Protein 6NL6 (pdb70)

Solvent-accessible surface area: 12757 Å² total; per-residue (Å²): 108,101,4,65,0,66,3,64,3,174,127,10,104,9,31,0,44,20,150,11,77,2,17,11,25,0,19,146,57,0,88,102,19,2,159,67,10,57,6,97,42,128,49,85,81,68,60,91,84,54,16,12,29,0,42,87,122,101,4,66,0,65,2,63,4,170,134,10,105,8,28,0,44,20,149,11,138,62,34,75,86,0,60,155,54,0,98,64,18,1,160,48,8,60,7,94,44,126,50,84,80,67,105,93,84,70,16,11,30,0,38,92,131,92,8,65,0,60,0,62,3,166,137,15,89,6,30,0,47,22,142,8,137,54,32,70,78,2,62,168,62,1,111,104,18,1,177,68,10,58,6,93,42,133,53,86,81,74,92,91,82,77,16,10,34,0,46,72,135,94,7,69,0,62,1,58,3,141,71,12,94,8,30,0,47,19,139,9,140,56,32,71,80,0,64,171,63,0,109,103,19,2,114,67,1,7,4,49,20,140,52,84,82,70,92,90,80,77,15,12,33,0,48,34

Nearest PDB structures (foldseek):
  2zw1-assembly1_A  TM=9.958E-01  e=3.189E-09  Finegoldia magna
  4kgr-assembly6_F  TM=9.659E-01  e=2.982E-09  unclassified
  4oza-assembly1_A  TM=9.759E-01  e=5.106E-09  Streptococcus sp.
  5hi1-assembly3_C  TM=9.599E-01  e=5.461E-09  Streptococcus sp. 'group G'
  8dij-assembly1_A  TM=9.811E-01  e=1.224E-08  Streptococcus

Sequence (224 aa):
MMTYKLILNGKTLKGEFTTAEAEDAALAEYIFRHLAKHHQGVDGEWTYDDATKTFTVTEMMTYKLILNGKTLKGEFTAEAEDAALAEYIFRHLAKHHQGVDGEWTYDDATKKTFTVTEMMTYKKLILNGKTLKGEEFTTAEAEDAALAEYIFRHLAKHHQGVDGEWTYDDATKTFTVTEMMTYKKLILNGKTLKGEEFTTAEAEDAALAEYIFRHLAKKHHQGVDGEWTTYDDATKTFTVTE

Radius of gyration: 21.51 Å; Cα contacts (8 Å, |Δi|>4): 507; chains: 4; bounding box: 36×68×46 Å

Foldseek 3Di:
DKAKEFEAEPPDGDMDIDDDPDLVVVVVVVVVVCVVVPAAADWDADPVRNYIYGHD/DKAKEFEAEPVDTDMDIDDDPDLVVVVVVVVVVCVVVPAADDWDADPVRNYIYGHD/DKAKEWEAEPVDTDMDIDDDPDLVRVVVVVVVVVVVVPGAADWDADPVRNYIYGYD/DKAKEWEAEPVDTDMDIDDDPDLVRVVVVVVVVCVVVPAAADWDADPVRNYIYGYD

Organism: Streptococcus sp. group G (NCBI:txid1320)

Structure (mmCIF, N/CA/C/O backbone):
data_6NL6
#
_entry.id   6NL6
#
_cell.length_a   48.292
_cell.length_b   48.292
_cell.length_c   83.341
_cell.angle_alpha   90.00
_cell.angle_beta   90.00
_cell.angle_gamma   120.00
#
_symmetry.space_group_name_H-M   'P 32'
#
loop_
_entity.id
_entity.type
_entity.pdbx_description
1 polymer 'Immunoglobulin G-binding protein G'
2 non-polymer 'ZINC ION'
3 non-polymer 'CHLORIDE ION'
4 water water
#
loop_
_atom_site.group_PDB
_atom_site.id
_atom_site.type_symbol
_atom_site.label_atom_id
_atom_site.label_alt_id
_atom_site.label_comp_id
_atom_site.label_asym_id
_atom_site.label_entity_id
_atom_site.label_seq_id
_atom_site.pdbx_PDB_ins_code
_atom_site.Cartn_x
_atom_site.Cartn_y
_atom_site.Cartn_z
_atom_site.occupancy
_atom_site.B_iso_or_equiv
_atom_site.auth_seq_id
_atom_site.auth_comp_id
_atom_site.auth_asym_id
_atom_site.auth_atom_id
_atom_site.pdbx_PDB_model_num
ATOM 1 N N . MET A 1 1 ? -8.358 9.819 8.700 1.00 17.40 1 MET A N 1
ATOM 2 C CA A MET A 1 1 ? -7.315 10.681 8.065 0.60 20.57 1 MET A CA 1
ATOM 3 C CA B MET A 1 1 ? -7.399 10.658 8.030 0.40 20.11 1 MET A CA 1
ATOM 4 C C . MET A 1 1 ? -8.018 12.107 8.144 1.00 13.61 1 MET A C 1
ATOM 5 O O . MET A 1 1 ? -9.221 12.269 8.374 1.00 16.92 1 MET A O 1
ATOM 14 N N . THR A 1 2 ? -7.155 13.077 8.032 1.00 19.71 2 THR A N 1
ATOM 15 C CA . THR A 1 2 ? -7.511 14.505 7.950 1.00 16.46 2 THR A CA 1
ATOM 16 C C . THR A 1 2 ? -7.572 14.885 6.544 1.00 15.96 2 THR A C 1
ATOM 17 O O . THR A 1 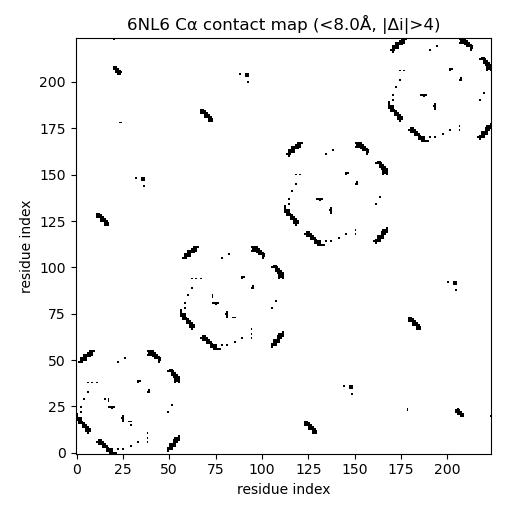2 ? -6.629 14.650 5.816 1.00 15.92 2 THR A O 1
ATOM 21 N N . TYR A 1 3 ? -8.702 15.480 6.122 1.00 11.65 3 TYR A N 1
ATOM 22 C CA . TYR A 1 3 ? -8.824 15.988 4.797 1.00 9.05 3 TYR A CA 1
ATOM 23 C C . TYR A 1 3 ? -9.127 17.463 4.860 1.00 9.88 3 TYR A C 1
ATOM 24 O O . TYR A 1 3 ? -9.602 17.938 5.954 1.00 11.27 3 TYR A O 1
ATOM 33 N N . LYS A 1 4 ? -8.993 18.073 3.695 1.00 11.11 4 LYS A N 1
ATOM 34 C CA . LYS A 1 4 ? -9.131 19.549 3.550 1.00 9.99 4 LYS A CA 1
ATOM 35 C C . LYS A 1 4 ? -10.080 19.794 2.387 1.00 8.20 4 LYS A C 1
ATOM 36 O O . LYS A 1 4 ? -10.178 19.010 1.498 1.00 10.19 4 LYS A O 1
ATOM 42 N N . LEU A 1 5 ? -10.846 20.917 2.488 1.00 8.64 5 LEU A N 1
ATOM 43 C CA . LEU A 1 5 ? -11.687 21.414 1.387 1.00 8.90 5 LEU A CA 1
ATOM 44 C C . LEU A 1 5 ? -11.273 22.903 1.143 1.00 9.66 5 LEU A C 1
ATOM 45 O O . LEU A 1 5 ? -11.272 23.643 2.146 1.00 10.41 5 LEU A O 1
ATOM 50 N N . ILE A 1 6 ? -10.882 23.201 -0.044 1.00 10.02 6 ILE A N 1
ATOM 51 C CA . ILE A 1 6 ? -10.607 24.570 -0.481 1.00 10.22 6 ILE A CA 1
ATOM 52 C C . ILE A 1 6 ? -11.875 25.026 -1.197 1.00 11.01 6 ILE A C 1
ATOM 53 O O . ILE A 1 6 ? -12.302 24.431 -2.073 1.00 10.64 6 ILE A O 1
ATOM 58 N N . LEU A 1 7 ? -12.436 26.161 -0.797 1.00 11.81 7 LEU A N 1
ATOM 59 C CA . LEU A 1 7 ? -13.580 26.840 -1.427 1.00 13.96 7 LEU A CA 1
ATOM 60 C C . LEU A 1 7 ? -13.106 27.973 -2.256 1.00 15.41 7 LEU A C 1
ATOM 61 O O . LEU A 1 7 ? -12.683 28.960 -1.685 1.00 15.97 7 LEU A O 1
ATOM 66 N N . ASN A 1 8 ? -13.255 27.794 -3.581 1.00 14.03 8 ASN A N 1
ATOM 67 C CA . ASN A 1 8 ? -12.834 28.781 -4.568 1.00 19.13 8 ASN A CA 1
ATOM 68 C C . ASN A 1 8 ? -14.003 29.442 -5.305 1.00 15.55 8 ASN A C 1
ATOM 69 O O . ASN A 1 8 ? -14.446 29.064 -6.414 1.00 19.11 8 ASN A O 1
ATOM 74 N N . GLY A 1 9 ? -14.667 30.368 -4.576 1.00 20.79 9 GLY A N 1
ATOM 75 C CA . GLY A 1 9 ? -15.874 31.120 -5.146 1.00 22.59 9 GLY A CA 1
ATOM 76 C C . GLY A 1 9 ? -15.627 32.533 -5.599 1.00 24.48 9 GLY A C 1
ATOM 77 O O . GLY A 1 9 ? -14.620 33.112 -5.318 1.00 21.73 9 GLY A O 1
ATOM 78 N N . LYS A 1 10 ? -16.661 33.117 -6.206 1.00 24.41 10 LYS A N 1
ATOM 79 C CA . LYS A 1 10 ? -16.627 34.525 -6.585 1.00 28.62 10 LYS A CA 1
ATOM 80 C C . LYS A 1 10 ? -16.983 35.322 -5.374 1.00 22.69 10 LYS A C 1
ATOM 81 O O . LYS A 1 10 ? -16.511 36.465 -5.254 1.00 37.09 10 LYS A O 1
ATOM 87 N N . THR A 1 11 ? -17.853 34.743 -4.477 1.00 28.16 11 THR A N 1
ATOM 88 C CA . THR A 1 11 ? -18.292 35.443 -3.180 1.00 31.13 11 THR A CA 1
ATOM 89 C C . THR A 1 11 ? -17.719 34.699 -1.974 1.00 30.48 11 THR A C 1
ATOM 90 O O . THR A 1 11 ? -18.052 35.057 -0.798 1.00 32.12 11 THR A O 1
ATOM 94 N N . LEU A 1 12 ? -16.858 33.692 -2.214 1.00 23.46 12 LEU A N 1
ATOM 95 C CA . LEU A 1 12 ? -16.245 33.074 -1.045 1.00 20.92 12 LEU A CA 1
ATOM 96 C C . LEU A 1 12 ? -15.012 32.312 -1.296 1.00 17.53 12 LEU A C 1
ATOM 97 O O . LEU A 1 12 ? -15.072 31.418 -2.109 1.00 21.43 12 LEU A O 1
ATOM 102 N N . LYS A 1 13 ? -14.007 32.694 -0.466 1.00 18.71 13 LYS A N 1
ATOM 103 C CA . LYS A 1 13 ? -12.758 32.065 -0.389 1.00 17.08 13 LYS A CA 1
ATOM 104 C C . LYS A 1 13 ? -12.451 31.400 1.000 1.00 14.80 13 LYS A C 1
ATOM 105 O O . LYS A 1 13 ? -12.476 32.105 2.033 1.00 17.14 13 LYS A O 1
ATOM 111 N N . GLY A 1 14 ? -12.234 30.063 1.083 1.00 12.84 14 GLY A N 1
ATOM 112 C CA . GLY A 1 14 ? -11.782 29.564 2.330 1.00 16.00 14 GLY A CA 1
ATOM 113 C C . GLY A 1 14 ? -11.490 28.137 2.331 1.00 13.06 14 GLY A C 1
ATOM 114 O O . GLY A 1 14 ? -11.273 27.620 1.250 1.00 12.06 14 GLY A O 1
ATOM 115 N N . GLU A 1 15 ? -11.324 27.544 3.515 1.00 10.93 15 GLU A N 1
ATOM 116 C CA . GLU A 1 15 ? -10.911 26.177 3.698 1.00 14.23 15 GLU A CA 1
ATOM 117 C C . GLU A 1 15 ? -11.592 25.592 4.893 1.00 12.25 15 GLU A C 1
ATOM 118 O O . GLU A 1 15 ? -11.843 26.274 5.920 1.00 13.43 15 GLU A O 1
ATOM 124 N N . PHE A 1 16 ? -11.884 24.273 4.824 1.00 11.49 16 PHE A N 1
ATOM 125 C CA . PHE A 1 16 ? -12.335 23.481 6.016 1.00 13.02 16 PHE A CA 1
ATOM 126 C C . PHE A 1 16 ? -11.421 22.240 6.205 1.00 13.70 16 PHE A C 1
ATOM 127 O O . PHE A 1 16 ? -10.775 21.756 5.210 1.00 13.94 16 PHE A O 1
ATOM 135 N N . THR A 1 17 ? -11.264 21.813 7.449 1.00 12.14 17 THR A N 1
ATOM 136 C CA A THR A 1 17 ? -10.618 20.543 7.696 0.50 14.10 17 THR A CA 1
ATOM 137 C CA B THR A 1 17 ? -10.552 20.555 7.767 0.50 14.27 17 THR A CA 1
ATOM 138 C C . THR A 1 17 ? -11.663 19.742 8.349 1.00 12.99 17 THR A C 1
ATOM 139 O O . THR A 1 17 ? -12.361 20.239 9.240 1.00 20.29 17 THR A O 1
ATOM 146 N N . ALA A 1 18 ? -11.694 18.463 8.044 1.00 11.33 18 ALA A N 1
ATOM 147 C CA . ALA A 1 18 ? -12.592 17.471 8.612 1.00 11.38 18 ALA A CA 1
ATOM 148 C C . ALA A 1 18 ? -11.924 16.096 8.708 1.00 11.42 18 ALA A C 1
ATOM 149 O O . ALA A 1 18 ? -10.982 15.784 7.938 1.00 11.91 18 ALA A O 1
ATOM 151 N N . GLU A 1 19 ? -12.461 15.341 9.665 1.00 11.12 19 GLU A N 1
ATOM 152 C CA . GLU A 1 19 ? -12.083 13.934 9.903 1.00 11.27 19 GLU A CA 1
ATOM 153 C C . GLU A 1 19 ? -13.127 12.960 9.277 1.00 12.08 19 GLU A C 1
ATOM 154 O O . GLU A 1 19 ? -14.320 13.131 9.492 1.00 14.20 19 GLU A O 1
ATOM 160 N N . ALA A 1 20 ? -12.615 11.855 8.591 1.00 10.54 20 ALA A N 1
ATOM 161 C CA . ALA A 1 20 ? -13.401 10.921 8.085 1.00 13.74 20 ALA A CA 1
ATOM 162 C C . ALA A 1 20 ? -12.486 9.696 7.887 1.00 11.20 20 ALA A C 1
ATOM 163 O O . ALA A 1 20 ? -11.267 9.733 7.656 1.00 14.74 20 ALA A O 1
ATOM 165 N N . GLU A 1 21 ? -13.219 8.588 7.895 1.00 15.24 21 GLU A N 1
ATOM 166 C CA . GLU A 1 21 ? -12.472 7.306 7.719 1.00 16.34 21 GLU A CA 1
ATOM 167 C C . GLU A 1 21 ? -11.856 7.108 6.380 1.00 13.96 21 GLU A C 1
ATOM 168 O O . GLU A 1 21 ? -10.759 6.483 6.295 1.00 18.01 21 GLU A O 1
ATOM 174 N N . ASP A 1 22 ? -12.535 7.662 5.363 1.00 13.79 22 ASP A N 1
ATOM 175 C CA . ASP A 1 22 ? -11.919 7.678 4.023 1.00 12.42 22 ASP A CA 1
ATOM 176 C C . ASP A 1 22 ? -12.526 8.865 3.189 1.00 13.52 22 ASP A C 1
ATOM 177 O O . ASP A 1 22 ? -13.338 9.726 3.698 1.00 12.65 22 ASP A O 1
ATOM 182 N N . ALA A 1 23 ? -12.087 8.869 1.915 1.00 12.16 23 ALA A N 1
ATOM 183 C CA . ALA A 1 23 ? -12.348 10.034 1.086 1.00 10.55 23 ALA A CA 1
ATOM 184 C C . ALA A 1 23 ? -13.736 10.154 0.588 1.00 11.21 23 ALA A C 1
ATOM 185 O O . ALA A 1 23 ? -14.189 11.330 0.352 1.00 9.86 23 ALA A O 1
ATOM 187 N N . ALA A 1 24 ? -14.473 9.030 0.456 1.00 9.91 24 ALA A N 1
ATOM 188 C CA . ALA A 1 24 ? -15.903 9.120 0.027 1.00 11.14 24 ALA A CA 1
ATOM 189 C C . ALA A 1 24 ? -16.763 9.808 1.131 1.00 9.81 24 ALA A C 1
ATOM 190 O O . ALA A 1 24 ? -17.602 10.579 0.808 1.00 11.28 24 ALA A O 1
ATOM 192 N N . LEU A 1 25 ? -16.496 9.413 2.351 1.00 11.57 25 LEU A N 1
ATOM 193 C CA . LEU A 1 25 ? -17.199 10.030 3.475 1.00 9.26 25 LEU A CA 1
ATOM 194 C C . LEU A 1 25 ? -16.749 11.491 3.623 1.00 9.17 25 LEU A C 1
ATOM 195 O O . LEU A 1 25 ? -17.609 12.286 3.934 1.00 11.37 25 LEU A O 1
ATOM 200 N N . ALA A 1 26 ? -15.451 11.755 3.485 1.00 9.97 26 ALA A N 1
ATOM 201 C CA . ALA A 1 26 ? -14.975 13.186 3.565 1.00 11.22 26 ALA A CA 1
ATOM 202 C C . ALA A 1 26 ? -15.686 13.989 2.463 1.00 9.58 26 ALA A C 1
ATOM 203 O O . ALA A 1 26 ? -15.994 15.136 2.728 1.00 10.77 26 ALA A O 1
ATOM 205 N N . GLU A 1 27 ? -15.789 13.472 1.284 1.00 9.76 27 GLU A N 1
ATOM 206 C CA . GLU A 1 27 ? -16.581 14.137 0.191 1.00 10.15 27 GLU A CA 1
ATOM 207 C C . GLU A 1 27 ? -17.996 14.538 0.694 1.00 10.81 27 GLU A C 1
ATOM 208 O O . GLU A 1 27 ? -18.472 15.594 0.334 1.00 11.11 27 GLU A O 1
ATOM 214 N N . TYR A 1 28 ? -18.729 13.509 1.184 1.00 11.96 28 TYR A N 1
ATOM 215 C CA . TYR A 1 28 ? -20.129 13.638 1.633 1.00 14.90 28 TYR A CA 1
ATOM 216 C C . TYR A 1 28 ? -20.160 14.789 2.733 1.00 10.37 28 TYR A C 1
ATOM 217 O O . TYR A 1 28 ? -20.920 15.698 2.693 1.00 15.04 28 TYR A O 1
ATOM 226 N N . ILE A 1 29 ? -19.255 14.702 3.698 1.00 11.13 29 ILE A N 1
ATOM 227 C CA . ILE A 1 29 ? -19.056 15.794 4.688 1.00 10.77 29 ILE A CA 1
ATOM 228 C C . ILE A 1 29 ? -18.909 17.165 4.013 1.00 8.41 29 ILE A C 1
ATOM 229 O O . ILE A 1 29 ? -19.494 18.239 4.446 1.00 12.08 29 ILE A O 1
ATOM 234 N N . PHE A 1 30 ? -17.822 17.223 3.234 1.00 9.40 30 PHE A N 1
ATOM 235 C CA . PHE A 1 30 ? -17.531 18.555 2.582 1.00 9.53 30 PHE A CA 1
ATOM 236 C C . PHE A 1 30 ? -18.626 19.056 1.645 1.00 9.01 30 PHE A C 1
ATOM 237 O O . PHE A 1 30 ? -18.779 20.279 1.511 1.00 10.81 30 PHE A O 1
ATOM 245 N N . ARG A 1 31 ? -19.356 18.160 0.958 1.00 10.65 31 ARG A N 1
ATOM 246 C CA . ARG A 1 31 ? -20.451 18.760 0.121 1.00 11.98 31 ARG A CA 1
ATOM 247 C C . ARG A 1 31 ? -21.509 19.363 1.034 1.00 13.34 31 ARG A C 1
ATOM 248 O O . ARG A 1 31 ? -22.143 20.286 0.641 1.00 14.89 31 ARG A O 1
ATOM 256 N N . HIS A 1 32 ? -21.670 18.885 2.257 1.00 13.68 32 HIS A N 1
ATOM 257 C CA . HIS A 1 32 ? -22.747 19.368 3.160 1.00 14.94 32 HIS A CA 1
ATOM 258 C C . HIS A 1 32 ? -22.300 20.681 3.639 1.00 13.49 32 HIS A C 1
ATOM 259 O O . HIS A 1 32 ? -23.079 21.677 3.563 1.00 17.37 32 HIS A O 1
ATOM 266 N N . LEU A 1 33 ? -21.004 20.749 4.006 1.00 14.03 33 LEU A N 1
ATOM 267 C CA . LEU A 1 33 ? -20.425 21.971 4.446 1.00 10.83 33 LEU A CA 1
ATOM 268 C C . LEU A 1 33 ? -20.485 22.993 3.313 1.00 12.99 33 LEU A C 1
ATOM 269 O O . LEU A 1 33 ? -20.856 24.122 3.587 1.00 13.91 33 LEU A O 1
ATOM 274 N N . ALA A 1 34 ? -20.221 22.625 2.063 1.00 13.22 34 ALA A N 1
ATOM 275 C CA . ALA A 1 34 ? -20.170 23.604 0.925 1.00 13.06 34 ALA A CA 1
ATOM 276 C C . ALA A 1 34 ? -21.630 24.096 0.717 1.00 14.48 34 ALA A C 1
ATOM 277 O O . ALA A 1 34 ? -21.890 25.293 0.455 1.00 13.71 34 ALA A O 1
ATOM 279 N N . LYS A 1 35 ? -22.571 23.180 0.964 1.00 16.00 35 LYS A N 1
ATOM 280 C CA . LYS A 1 35 ? -24.029 23.545 0.832 1.00 15.03 35 LYS A CA 1
ATOM 281 C C . LYS A 1 35 ? -24.432 24.655 1.852 1.00 12.60 35 LYS A C 1
ATOM 282 O O . LYS A 1 35 ? -25.026 25.676 1.561 1.00 16.72 35 LYS A O 1
ATOM 288 N N . HIS A 1 36 ? -23.928 24.513 3.030 1.00 15.11 36 HIS A N 1
ATOM 289 C CA A HIS A 1 36 ? -24.118 25.534 4.077 0.70 15.14 36 HIS A CA 1
ATOM 290 C CA B HIS A 1 36 ? -24.111 25.515 4.048 0.30 15.29 36 HIS A CA 1
ATOM 291 C C . HIS A 1 36 ? -23.685 26.870 3.562 1.00 11.58 36 HIS A C 1
ATOM 292 O O . HIS A 1 36 ? -24.325 27.839 3.797 1.00 15.09 36 HIS A O 1
ATOM 305 N N . GLN A 1 37 ? -22.496 26.891 2.913 1.00 12.70 37 GLN A N 1
ATOM 306 C CA . GLN A 1 37 ? -22.003 28.149 2.414 1.00 12.17 37 GLN A CA 1
ATOM 307 C C . GLN A 1 37 ? -22.662 28.611 1.079 1.00 8.94 37 GLN A C 1
ATOM 308 O O . GLN A 1 37 ? -22.404 29.742 0.690 1.00 13.02 37 GLN A O 1
ATOM 314 N N . GLY A 1 38 ? -23.410 27.725 0.424 1.00 11.24 38 GLY A N 1
ATOM 315 C CA . GLY A 1 38 ? -23.898 28.034 -0.877 1.00 12.19 38 GLY A CA 1
ATOM 316 C C . GLY A 1 38 ? -22.982 27.786 -2.001 1.00 12.56 38 GLY A C 1
ATOM 317 O O . GLY A 1 38 ? -23.360 28.270 -3.055 1.00 16.61 38 GLY A O 1
ATOM 318 N N . VAL A 1 39 ? -21.837 27.103 -1.819 1.00 12.03 39 VAL A N 1
ATOM 319 C CA . VAL A 1 39 ? -20.827 27.105 -2.848 1.00 13.43 39 VAL A CA 1
ATOM 320 C C . VAL A 1 39 ? -20.879 25.755 -3.509 1.00 16.87 39 VAL A C 1
ATOM 321 O O . VAL A 1 39 ? -20.952 24.689 -2.834 1.00 21.06 39 VAL A O 1
ATOM 325 N N . ASP A 1 40 ? -20.960 25.786 -4.818 1.00 14.27 40 ASP A N 1
ATOM 326 C CA . ASP A 1 40 ? -20.921 24.542 -5.597 1.00 15.90 40 ASP A CA 1
ATOM 327 C C . ASP A 1 40 ? -20.275 24.849 -6.899 1.00 16.15 40 ASP A C 1
ATOM 328 O O . ASP A 1 40 ? -20.168 25.986 -7.268 1.00 16.43 40 ASP A O 1
ATOM 333 N N . GLY A 1 41 ? -19.928 23.747 -7.615 1.00 16.38 41 GLY A N 1
ATOM 334 C CA . GLY A 1 41 ? -19.365 23.975 -8.930 1.00 21.83 41 GLY A CA 1
ATOM 335 C C . GLY A 1 41 ? -18.503 22.859 -9.365 1.00 14.35 41 GLY A C 1
ATOM 336 O O . GLY A 1 41 ? -18.972 21.807 -9.284 1.00 18.38 41 GLY A O 1
ATOM 337 N N . GLU A 1 42 ? -17.251 23.127 -9.803 1.00 15.58 42 GLU A N 1
ATOM 338 C CA . GLU A 1 42 ? -16.316 22.039 -10.198 1.00 12.98 42 GLU A CA 1
ATOM 339 C C . GLU A 1 42 ? -15.547 21.470 -8.947 1.00 10.43 42 GLU A C 1
ATOM 340 O O . GLU A 1 42 ? -14.856 22.251 -8.332 1.00 12.16 42 GLU A O 1
ATOM 346 N N . TRP A 1 43 ? -15.800 20.209 -8.654 1.00 10.04 43 TRP A N 1
ATOM 347 C CA . TRP A 1 43 ? -15.153 19.449 -7.554 1.00 10.18 43 TRP A CA 1
ATOM 348 C C . TRP A 1 43 ? -13.862 18.757 -8.115 1.00 9.60 43 TRP A C 1
ATOM 349 O O . TRP A 1 43 ? -13.918 18.147 -9.180 1.00 12.19 43 TRP A O 1
ATOM 360 N N . THR A 1 44 ? -12.781 18.843 -7.383 1.00 7.50 44 THR A N 1
ATOM 361 C CA . THR A 1 44 ? -11.556 18.127 -7.716 1.00 7.94 44 THR A CA 1
ATOM 362 C C . THR A 1 44 ? -10.984 17.689 -6.432 1.00 7.51 44 THR A C 1
ATOM 363 O O . THR A 1 44 ? -11.285 18.157 -5.330 1.00 9.24 44 THR A O 1
ATOM 367 N N . TYR A 1 45 ? -10.057 16.726 -6.578 1.00 8.73 45 TYR A N 1
ATOM 368 C CA . TYR A 1 45 ? -9.482 16.104 -5.398 1.00 8.71 45 TYR A CA 1
ATOM 369 C C . TYR A 1 45 ? -8.032 15.765 -5.712 1.00 7.90 45 TYR A C 1
ATOM 370 O O . TYR A 1 45 ? -7.736 15.313 -6.819 1.00 10.33 45 TYR A O 1
ATOM 379 N N . ASP A 1 46 ? -7.127 16.147 -4.791 1.00 7.79 46 ASP A N 1
ATOM 380 C CA . ASP A 1 46 ? -5.688 15.905 -4.794 1.00 8.87 46 ASP A CA 1
ATOM 381 C C . ASP A 1 46 ? -5.344 14.899 -3.733 1.00 11.32 46 ASP A C 1
ATOM 382 O O . ASP A 1 46 ? -5.364 15.170 -2.570 1.00 11.43 46 ASP A O 1
ATOM 387 N N . ASP A 1 47 ? -5.082 13.667 -4.223 1.00 11.88 47 ASP A N 1
ATOM 388 C CA . ASP A 1 47 ? -4.843 12.552 -3.300 1.00 13.70 47 ASP A CA 1
ATOM 389 C C . ASP A 1 47 ? -3.541 12.827 -2.538 1.00 13.47 47 ASP A C 1
ATOM 390 O O . ASP A 1 47 ? -3.447 12.435 -1.368 1.00 16.46 47 ASP A O 1
ATOM 395 N N . ALA A 1 48 ? -2.572 13.547 -3.086 1.00 17.44 48 ALA A N 1
ATOM 396 C CA . ALA A 1 48 ? -1.241 13.706 -2.464 1.00 22.36 48 ALA A CA 1
ATOM 397 C C . ALA A 1 48 ? -1.421 14.376 -1.083 1.00 21.30 48 ALA A C 1
ATOM 398 O O . ALA A 1 48 ? -1.078 13.804 -0.063 1.00 18.78 48 ALA A O 1
ATOM 400 N N . THR A 1 49 ? -2.207 15.469 -1.134 1.00 18.10 49 THR A N 1
ATOM 401 C CA . THR A 1 49 ? -2.507 16.405 -0.106 1.00 17.37 49 THR A CA 1
ATOM 402 C C . THR A 1 49 ? -3.866 16.200 0.535 1.00 12.05 49 THR A C 1
ATOM 403 O O . THR A 1 49 ? -4.209 17.062 1.432 1.00 14.93 49 THR A O 1
ATOM 407 N N . LYS A 1 50 ? -4.624 15.095 0.251 1.00 12.33 50 LYS A N 1
ATOM 408 C CA . LYS A 1 50 ? -5.919 14.785 0.856 1.00 12.13 50 LYS A CA 1
ATOM 409 C C . LYS A 1 50 ? -6.825 16.038 0.818 1.00 11.31 50 LYS A C 1
ATOM 410 O O . LYS A 1 50 ? -7.675 16.186 1.770 1.00 11.28 50 LYS A O 1
ATOM 416 N N . 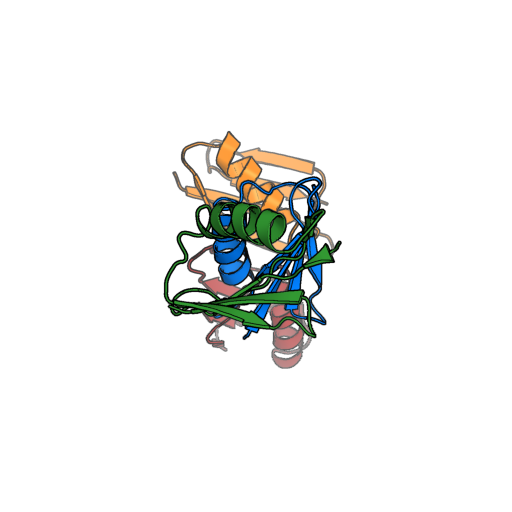THR A 1 51 ? -6.671 16.855 -0.289 1.00 9.39 51 THR A N 1
ATOM 417 C CA . THR A 1 51 ? -7.516 18.054 -0.388 1.00 8.60 51 THR A CA 1
ATOM 418 C C . THR A 1 51 ? -8.524 18.110 -1.569 1.00 7.21 51 THR A C 1
ATOM 419 O O . THR A 1 51 ? -8.078 17.920 -2.700 1.00 8.89 51 THR A O 1
ATOM 423 N N . PHE A 1 52 ? -9.752 18.427 -1.206 1.00 9.30 52 PHE A N 1
ATOM 424 C CA . PHE A 1 52 ? -10.772 18.702 -2.231 1.00 8.67 52 PHE A CA 1
ATOM 425 C C . PHE A 1 52 ? -10.707 20.173 -2.518 1.00 7.89 52 PHE A C 1
ATOM 426 O O . PHE A 1 52 ? -10.442 20.933 -1.627 1.00 10.12 52 PHE A O 1
ATOM 434 N N . THR A 1 53 ? -11.089 20.522 -3.730 1.00 9.15 53 THR A N 1
ATOM 435 C CA . THR A 1 53 ? -11.336 21.924 -4.075 1.00 10.82 53 THR A CA 1
ATOM 436 C C . THR A 1 53 ? -12.646 21.937 -4.770 1.00 9.12 53 THR A C 1
ATOM 437 O O . THR A 1 53 ? -12.986 21.144 -5.658 1.00 9.24 53 THR A O 1
ATOM 441 N N . VAL A 1 54 ? -13.406 22.994 -4.419 1.00 10.23 54 VAL A N 1
ATOM 442 C CA . VAL A 1 54 ? -14.554 23.368 -5.181 1.00 9.20 54 VAL A CA 1
ATOM 443 C C . VAL A 1 54 ? -14.459 24.770 -5.759 1.00 10.38 54 VAL A C 1
ATOM 444 O O . VAL A 1 54 ? -14.169 25.655 -5.036 1.00 12.14 54 VAL A O 1
ATOM 448 N N . THR A 1 55 ? -14.601 24.825 -7.102 1.00 13.16 55 THR A N 1
ATOM 449 C CA . THR A 1 55 ? -14.316 26.119 -7.797 1.00 13.73 55 THR A CA 1
ATOM 450 C C . THR A 1 55 ? -15.606 26.587 -8.524 1.00 19.24 55 THR A C 1
ATOM 451 O O . THR A 1 55 ? -16.206 25.869 -9.209 1.00 19.58 55 THR A O 1
ATOM 455 N N . GLU A 1 56 ? -16.119 27.763 -8.203 1.00 19.86 56 GLU A N 1
ATOM 456 C CA . GLU A 1 56 ? -17.313 28.191 -8.844 1.00 19.04 56 GLU A CA 1
ATOM 457 C C . GLU A 1 56 ? -16.974 28.740 -10.242 1.00 19.52 56 GLU A C 1
ATOM 458 O O . GLU A 1 56 ? -15.806 29.036 -10.503 1.00 19.96 56 GLU A O 1
ATOM 465 N N . MET B 1 1 ? -35.625 2.080 -5.170 1.00 16.59 1 MET B N 1
ATOM 466 C CA A MET B 1 1 ? -35.342 0.765 -5.763 0.60 16.96 1 MET B CA 1
ATOM 467 C CA B MET B 1 1 ? -35.337 0.774 -5.786 0.40 16.98 1 MET B CA 1
ATOM 468 C C . MET B 1 1 ? -33.795 0.630 -5.768 1.00 12.45 1 MET B C 1
ATOM 469 O O . MET B 1 1 ? -33.065 1.607 -5.656 1.00 15.34 1 MET B O 1
ATOM 478 N N . THR B 1 2 ? -33.373 -0.598 -5.875 1.00 17.18 2 THR B N 1
ATOM 479 C CA . THR B 1 2 ? -31.959 -0.916 -5.997 1.00 14.83 2 THR B CA 1
ATOM 480 C C . THR B 1 2 ? -31.639 -1.032 -7.432 1.00 13.01 2 THR B C 1
ATOM 481 O O . THR B 1 2 ? -32.238 -1.837 -8.189 1.00 11.90 2 THR B O 1
ATOM 485 N N . TYR B 1 3 ? -30.566 -0.345 -7.813 1.00 11.06 3 TYR B N 1
ATOM 486 C CA . TYR B 1 3 ? -30.075 -0.433 -9.195 1.00 8.83 3 TYR B CA 1
ATOM 487 C C . TYR B 1 3 ? -28.603 -0.903 -9.130 1.00 8.60 3 TYR B C 1
ATOM 488 O O . TYR B 1 3 ? -27.945 -0.779 -8.057 1.00 12.04 3 TYR B O 1
ATOM 497 N N . LYS B 1 4 ? -28.185 -1.397 -10.242 1.00 10.33 4 LYS B N 1
ATOM 498 C CA . LYS B 1 4 ? -26.821 -1.951 -10.464 1.00 9.99 4 LYS B CA 1
ATOM 499 C C . LYS B 1 4 ? -26.149 -1.190 -11.638 1.00 8.78 4 LYS B C 1
ATOM 500 O O . LYS B 1 4 ? -26.777 -0.782 -12.540 1.00 9.82 4 LYS B O 1
ATOM 506 N N . LEU B 1 5 ? -24.789 -1.122 -11.559 1.00 7.95 5 LEU B N 1
ATOM 507 C CA . LEU B 1 5 ? -23.949 -0.626 -12.658 1.00 8.84 5 LEU B CA 1
ATOM 508 C C . LEU B 1 5 ? -22.845 -1.694 -12.881 1.00 9.22 5 LEU B C 1
ATOM 509 O O . LEU B 1 5 ? -22.169 -2.062 -11.894 1.00 11.03 5 LEU B O 1
ATOM 514 N N . ILE B 1 6 ? -22.754 -2.145 -14.091 1.00 8.57 6 ILE B N 1
ATOM 515 C CA . ILE B 1 6 ? -21.661 -2.986 -14.516 1.00 9.22 6 ILE B CA 1
ATOM 516 C C . ILE B 1 6 ? -20.667 -2.120 -15.230 1.00 10.74 6 ILE B C 1
ATOM 517 O O . ILE B 1 6 ? -21.024 -1.422 -16.081 1.00 10.29 6 ILE B O 1
ATOM 522 N N . LEU B 1 7 ? -19.392 -2.194 -14.781 1.00 10.11 7 LEU B N 1
ATOM 523 C CA . LEU B 1 7 ? -18.295 -1.512 -15.511 1.00 11.97 7 LEU B CA 1
ATOM 524 C C . LEU B 1 7 ? -17.517 -2.454 -16.335 1.00 12.05 7 LEU B C 1
ATOM 525 O O . LEU B 1 7 ? -16.778 -3.257 -15.737 1.00 11.98 7 LEU B O 1
ATOM 530 N N . ASN B 1 8 ? -17.610 -2.281 -17.662 1.00 10.11 8 ASN B N 1
ATOM 531 C CA . ASN B 1 8 ? -16.880 -3.160 -18.583 1.00 15.72 8 ASN B CA 1
ATOM 532 C C . ASN B 1 8 ? -15.764 -2.463 -19.306 1.00 15.24 8 ASN B C 1
ATOM 533 O O . ASN B 1 8 ? -15.892 -1.920 -20.418 1.00 13.81 8 ASN B O 1
ATOM 538 N N . GLY B 1 9 ? -14.670 -2.260 -18.578 1.00 15.43 9 GLY B N 1
ATOM 539 C CA . GLY B 1 9 ? -13.410 -1.643 -19.114 1.00 17.00 9 GLY B CA 1
ATOM 540 C C . GLY B 1 9 ? -12.354 -2.562 -19.548 1.00 17.22 9 GLY B C 1
ATOM 541 O O . GLY B 1 9 ? -12.367 -3.724 -19.286 1.00 17.65 9 GLY B O 1
ATOM 542 N N . LYS B 1 10 ? -11.406 -1.959 -20.228 1.00 16.68 10 LYS B N 1
ATOM 543 C CA . LYS B 1 10 ? -10.142 -2.651 -20.638 1.00 19.64 10 LYS B CA 1
ATOM 544 C C . LYS B 1 10 ? -9.228 -2.836 -19.452 1.00 20.33 10 LYS B C 1
ATOM 545 O O . LYS B 1 10 ? -8.456 -3.890 -19.394 1.00 26.27 10 LYS B O 1
ATOM 551 N N . THR B 1 11 ? -9.316 -1.886 -18.485 1.00 20.79 11 THR B N 1
ATOM 552 C CA . THR B 1 11 ? -8.410 -1.971 -17.267 1.00 25.87 11 THR B CA 1
ATOM 553 C C . THR B 1 11 ? -9.261 -2.117 -15.981 1.00 28.37 11 THR B C 1
ATOM 554 O O . THR B 1 11 ? -8.708 -2.158 -14.873 1.00 41.73 11 THR B O 1
ATOM 558 N N . LEU B 1 12 ? -10.589 -2.285 -16.114 1.00 22.38 12 LEU B N 1
ATOM 559 C CA . LEU B 1 12 ? -11.403 -2.360 -14.952 1.00 20.29 12 LEU B CA 1
ATOM 560 C C . LEU B 1 12 ? -12.688 -3.067 -15.253 1.00 15.07 12 LEU B C 1
ATOM 561 O O . LEU B 1 12 ? -13.412 -2.607 -16.177 1.00 23.60 12 LEU B O 1
ATOM 566 N N . LYS B 1 13 ? -12.950 -4.080 -14.423 1.00 14.53 13 LYS B N 1
ATOM 567 C CA . LYS B 1 13 ? -14.134 -4.815 -14.461 1.00 13.04 13 LYS B CA 1
ATOM 568 C C . LYS B 1 13 ? -14.797 -4.792 -13.072 1.00 10.52 13 LYS B C 1
ATOM 569 O O . LYS B 1 13 ? -14.105 -5.100 -12.059 1.00 14.24 13 LYS B O 1
ATOM 575 N N . GLY B 1 14 ? -16.058 -4.316 -12.927 1.00 10.50 14 GLY B N 1
ATOM 576 C CA . GLY B 1 14 ? -16.719 -4.492 -11.674 1.00 14.20 14 GLY B CA 1
ATOM 577 C C . GLY B 1 14 ? -18.143 -4.062 -11.728 1.00 10.29 14 GLY B C 1
ATOM 578 O O . GLY B 1 14 ? -18.692 -3.978 -12.840 1.00 9.56 14 GLY B O 1
ATOM 579 N N . GLU B 1 15 ? -18.721 -3.919 -10.538 1.00 10.12 15 GLU B N 1
ATOM 580 C CA . GLU B 1 15 ? -20.136 -3.669 -10.407 1.00 10.70 15 GLU B CA 1
ATOM 581 C C . GLU B 1 15 ? -20.357 -2.797 -9.171 1.00 11.14 15 GLU B C 1
ATOM 582 O O . GLU B 1 15 ? -19.666 -2.971 -8.114 1.00 12.98 15 GLU B O 1
ATOM 588 N N . PHE B 1 16 ? -21.326 -1.870 -9.265 1.00 11.53 16 PHE B N 1
ATOM 589 C CA . PHE B 1 16 ? -21.852 -1.187 -8.090 1.00 12.42 16 PHE B CA 1
ATOM 590 C C . PHE B 1 16 ? -23.345 -1.375 -7.887 1.00 13.81 16 PHE B C 1
ATOM 591 O O . PHE B 1 16 ? -24.039 -1.655 -8.834 1.00 12.65 16 PHE B O 1
ATOM 599 N N . THR B 1 17 ? -23.775 -1.281 -6.592 1.00 12.99 17 THR B N 1
ATOM 600 C CA . THR B 1 17 ? -25.189 -1.143 -6.306 1.00 15.16 17 THR B CA 1
ATOM 601 C C . THR B 1 17 ? -25.390 0.155 -5.629 1.00 13.12 17 THR B C 1
ATOM 602 O O . THR B 1 17 ? -24.640 0.384 -4.761 1.00 19.94 17 THR B O 1
ATOM 606 N N . ALA B 1 18 ? -26.490 0.846 -5.927 1.00 13.39 18 ALA B N 1
ATOM 607 C CA . ALA B 1 18 ? -26.904 2.127 -5.346 1.00 13.44 18 ALA B CA 1
ATOM 608 C C . ALA B 1 18 ? -28.432 2.186 -5.251 1.00 13.70 18 ALA B C 1
ATOM 609 O O . ALA B 1 18 ? -29.144 1.419 -6.022 1.00 12.53 18 ALA B O 1
ATOM 611 N N . GLU B 1 19 ? -28.802 2.947 -4.256 1.00 13.03 19 GLU B N 1
ATOM 612 C CA . GLU B 1 19 ? -30.174 3.346 -4.037 1.00 13.39 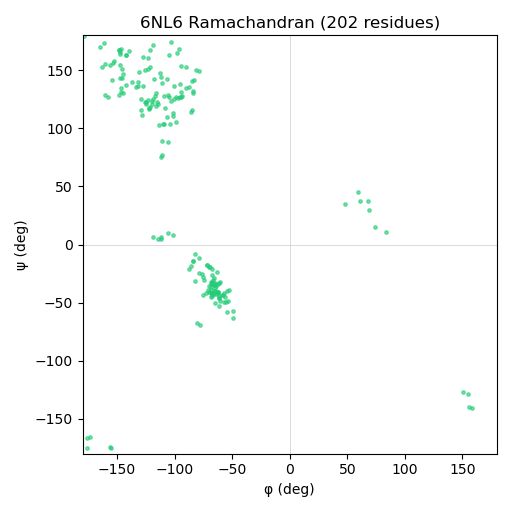19 GLU B CA 1
ATOM 613 C C . GLU B 1 19 ? -30.497 4.780 -4.665 1.00 13.87 19 GLU B C 1
ATOM 614 O O . GLU B 1 19 ? -29.693 5.746 -4.437 1.00 14.96 19 GLU B O 1
ATOM 620 N N . ALA B 1 20 ? -31.746 4.905 -5.344 1.00 12.12 20 ALA B N 1
ATOM 621 C CA . ALA B 1 20 ? -32.212 6.017 -5.861 1.00 15.31 20 ALA B CA 1
ATOM 622 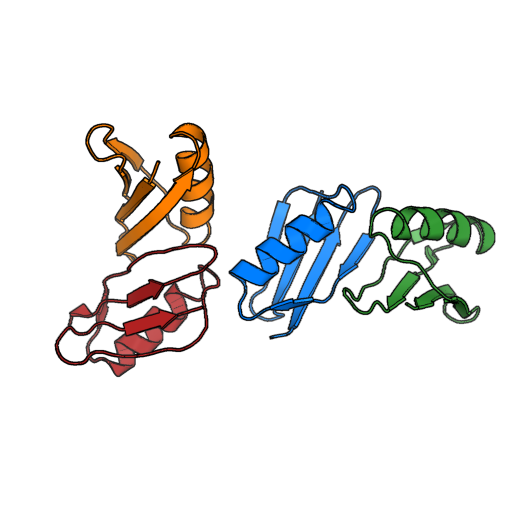C C . ALA B 1 20 ? -33.708 5.775 -6.080 1.00 11.92 20 ALA B C 1
ATOM 623 O O . ALA B 1 20 ? -34.276 4.614 -6.134 1.00 15.75 20 ALA B O 1
ATOM 625 N N . GLU B 1 21 ? -34.352 6.945 -6.034 1.00 18.02 21 GLU B N 1
ATOM 626 C CA . GLU B 1 21 ? -35.770 6.910 -6.119 1.00 20.85 21 GLU B CA 1
ATOM 627 C C . GLU B 1 21 ? -36.316 6.432 -7.497 1.00 18.82 21 GLU B C 1
ATOM 628 O O . GLU B 1 21 ? -37.358 5.715 -7.575 1.00 16.51 21 GLU B O 1
ATOM 634 N N . ASP B 1 22 ? -35.528 6.728 -8.541 1.00 16.45 22 ASP B N 1
ATOM 635 C CA . ASP B 1 22 ? -35.849 6.228 -9.858 1.00 13.93 22 ASP B CA 1
ATOM 636 C C . ASP B 1 22 ? -34.564 6.169 -10.708 1.00 13.92 22 ASP B C 1
ATOM 637 O O . ASP B 1 22 ? -33.416 6.341 -10.177 1.00 14.96 22 ASP B O 1
ATOM 642 N N . ALA B 1 23 ? -34.747 5.829 -11.981 1.00 14.53 23 ALA B N 1
ATOM 643 C CA . ALA B 1 23 ? -33.551 5.459 -12.817 1.00 11.13 23 ALA B CA 1
ATOM 644 C C . ALA B 1 23 ? -32.780 6.688 -13.302 1.00 11.85 23 ALA B C 1
ATOM 645 O O . ALA B 1 23 ? -31.588 6.510 -13.580 1.00 11.88 23 ALA B O 1
ATOM 647 N N . ALA B 1 24 ? -33.426 7.876 -13.416 1.00 12.31 24 ALA B N 1
ATOM 648 C CA . ALA B 1 24 ? -32.671 9.052 -13.856 1.00 13.05 24 ALA B CA 1
ATOM 649 C C . ALA B 1 24 ? -31.647 9.427 -12.757 1.00 13.57 24 ALA B C 1
ATOM 650 O O . ALA B 1 24 ? -30.570 9.849 -13.087 1.00 12.64 24 ALA B O 1
ATOM 652 N N . LEU B 1 25 ? -32.110 9.400 -11.500 1.00 15.86 25 LEU B N 1
ATOM 653 C CA . LEU B 1 25 ? -31.171 9.744 -10.399 1.00 11.47 25 LEU B CA 1
ATOM 654 C C . LEU B 1 25 ? -30.087 8.644 -10.204 1.00 12.81 25 LEU B C 1
ATOM 655 O O . LEU B 1 25 ? -28.954 9.019 -9.991 1.00 15.17 25 LEU B O 1
ATOM 660 N N . ALA B 1 26 ? -30.510 7.386 -10.416 1.00 9.92 26 ALA B N 1
ATOM 661 C CA . ALA B 1 26 ? -29.544 6.247 -10.358 1.00 11.59 26 ALA B CA 1
ATOM 662 C C . ALA B 1 26 ? -28.528 6.483 -11.427 1.00 9.62 26 ALA B C 1
ATOM 663 O O . ALA B 1 26 ? -27.353 6.257 -11.187 1.00 9.11 26 ALA B O 1
ATOM 665 N N . GLU B 1 27 ? -28.918 6.842 -12.647 1.00 10.35 27 GLU B N 1
ATOM 666 C CA . GLU B 1 27 ? -27.928 7.227 -13.738 1.00 10.30 27 GLU B CA 1
ATOM 667 C C . GLU B 1 27 ? -26.984 8.331 -13.265 1.00 12.54 27 GLU B C 1
ATOM 668 O O . GLU B 1 27 ? -25.764 8.169 -13.586 1.00 12.88 27 GLU B O 1
ATOM 674 N N . TYR B 1 28 ? -27.565 9.418 -12.662 1.00 12.97 28 TYR B N 1
ATOM 675 C CA . TYR B 1 28 ? -26.669 10.556 -12.253 1.00 17.15 28 TYR B CA 1
ATOM 676 C C . TYR B 1 28 ? -25.684 10.017 -11.159 1.00 11.40 28 TYR B C 1
ATOM 677 O O . TYR B 1 28 ? -24.569 10.345 -11.185 1.00 15.04 28 TYR B O 1
ATOM 686 N N . ILE B 1 29 ? -26.148 9.227 -10.190 1.00 13.09 29 ILE B N 1
ATOM 687 C CA . ILE B 1 29 ? -25.324 8.597 -9.186 1.00 10.56 29 ILE B CA 1
ATOM 688 C C . ILE B 1 29 ? -24.195 7.771 -9.831 1.00 9.20 29 ILE B C 1
ATOM 689 O O . ILE B 1 29 ? -22.983 7.877 -9.523 1.00 11.66 29 ILE B O 1
ATOM 694 N N . PHE B 1 30 ? -24.669 6.835 -10.655 1.00 8.05 30 PHE B N 1
ATOM 695 C CA . PHE B 1 30 ? -23.660 5.920 -11.353 1.00 10.13 30 PHE B CA 1
ATOM 696 C C . PHE B 1 30 ? -22.668 6.645 -12.283 1.00 10.08 30 PHE B C 1
ATOM 697 O O . PHE B 1 30 ? -21.566 6.230 -12.440 1.00 10.94 30 PHE B O 1
ATOM 705 N N . ARG B 1 31 ? -23.108 7.730 -12.919 1.00 10.06 31 ARG B N 1
ATOM 706 C CA . ARG B 1 31 ? -22.095 8.488 -13.773 1.00 14.93 31 ARG B CA 1
ATOM 707 C C . ARG B 1 31 ? -21.046 9.102 -12.866 1.00 12.71 31 ARG B C 1
ATOM 708 O O . ARG B 1 31 ? -19.915 9.214 -13.279 1.00 14.49 31 ARG B O 1
ATOM 716 N N . HIS B 1 32 ? -21.443 9.506 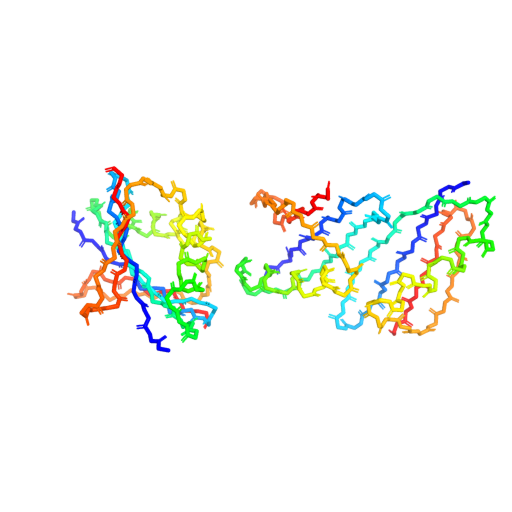-11.676 1.00 15.18 32 HIS B N 1
ATOM 717 C CA . HIS B 1 32 ? -20.506 10.167 -10.772 1.00 15.68 32 HIS B CA 1
ATOM 718 C C . HIS B 1 32 ? -19.576 9.071 -10.264 1.00 16.14 32 HIS B C 1
ATOM 719 O O . HIS B 1 32 ? -18.366 9.300 -10.377 1.00 17.38 32 HIS B O 1
ATOM 726 N N . LEU B 1 33 ? -20.083 7.868 -9.928 1.00 14.41 33 LEU B N 1
ATOM 727 C CA . LEU B 1 33 ? -19.220 6.804 -9.456 1.00 11.75 33 LEU B CA 1
ATOM 728 C C . LEU B 1 33 ? -18.327 6.316 -10.578 1.00 11.43 33 LEU B C 1
ATOM 729 O O . LEU B 1 33 ? -17.130 6.046 -10.308 1.00 12.36 33 LEU B O 1
ATOM 734 N N . ALA B 1 34 ? -18.817 6.259 -11.835 1.00 10.99 34 ALA B N 1
ATOM 735 C CA . ALA B 1 34 ? -17.985 5.850 -12.989 1.00 12.60 34 ALA B CA 1
ATOM 736 C C . ALA B 1 34 ? -16.849 6.892 -13.182 1.00 13.34 34 ALA B C 1
ATOM 737 O O . ALA B 1 34 ? -15.678 6.510 -13.470 1.00 13.26 34 ALA B O 1
ATOM 739 N N . LYS B 1 35 ? -17.139 8.135 -12.925 1.00 13.38 35 LYS B N 1
ATOM 740 C CA . LYS B 1 35 ? -16.123 9.185 -13.124 1.00 18.18 35 LYS B CA 1
ATOM 741 C C . LYS B 1 35 ? -15.014 8.960 -12.067 1.00 14.96 35 LYS B C 1
ATOM 742 O O . LYS B 1 35 ? -13.769 9.007 -12.344 1.00 18.30 35 LYS B O 1
ATOM 748 N N . HIS B 1 36 ? -15.421 8.641 -10.840 1.00 14.97 36 HIS B N 1
ATOM 749 C CA A HIS B 1 36 ? -14.438 8.268 -9.810 0.60 12.87 36 HIS B CA 1
ATOM 750 C CA B HIS B 1 36 ? -14.403 8.270 -9.822 0.40 13.11 36 HIS B CA 1
ATOM 751 C C . HIS B 1 36 ? -13.371 7.249 -10.302 1.00 12.70 36 HIS B C 1
ATOM 752 O O . HIS B 1 36 ? -12.188 7.360 -10.075 1.00 14.40 36 HIS B O 1
ATOM 765 N N . GLN B 1 37 ? -13.911 6.228 -10.979 1.00 10.76 37 GLN B N 1
ATOM 766 C CA . GLN B 1 37 ? -13.118 5.143 -11.500 1.00 10.49 37 GLN B CA 1
ATOM 767 C C . GLN B 1 37 ? -12.464 5.491 -12.836 1.00 9.16 37 GLN B C 1
ATOM 768 O O . GLN B 1 37 ? -11.559 4.792 -13.221 1.00 12.64 37 GLN B O 1
ATOM 774 N N . GLY B 1 38 ? -12.794 6.635 -13.457 1.00 9.07 38 GLY B N 1
ATOM 775 C CA . GLY B 1 38 ? -12.276 6.938 -14.767 1.00 11.97 38 GLY B CA 1
ATOM 776 C C . GLY B 1 38 ? -12.861 6.193 -15.923 1.00 9.87 38 GLY B C 1
ATOM 777 O O . GLY B 1 38 ? -12.286 6.207 -16.998 1.00 13.76 38 GLY B O 1
ATOM 778 N N . VAL B 1 39 ? -14.030 5.520 -15.736 1.00 11.78 39 VAL B N 1
ATOM 779 C CA . VAL B 1 39 ? -14.573 4.669 -16.776 1.00 12.30 39 VAL B CA 1
ATOM 780 C C . VAL B 1 39 ? -15.786 5.384 -17.452 1.00 16.33 39 VAL B C 1
ATOM 781 O O . VAL B 1 39 ? -16.632 5.984 -16.778 1.00 18.58 39 VAL B O 1
ATOM 785 N N . ASP B 1 40 ? -15.719 5.478 -18.792 1.00 13.75 40 ASP B N 1
ATOM 786 C CA . ASP B 1 40 ? -16.766 6.041 -19.599 1.00 14.37 40 ASP B CA 1
ATOM 787 C C . ASP B 1 40 ? -16.782 5.303 -20.894 1.00 13.28 40 ASP B C 1
ATOM 788 O O . ASP B 1 40 ? -15.839 4.696 -21.252 1.00 14.44 40 ASP B O 1
ATOM 793 N N . GLY B 1 41 ? -17.906 5.585 -21.648 1.00 14.24 41 GLY B N 1
ATOM 794 C CA . GLY B 1 41 ? -18.042 5.050 -22.952 1.00 17.44 41 GLY B CA 1
ATOM 795 C C . GLY B 1 41 ? -19.449 4.838 -23.328 1.00 11.81 41 GLY B C 1
ATOM 796 O O . GLY B 1 41 ? -20.166 5.860 -23.158 1.00 16.61 41 GLY B O 1
ATOM 797 N N . GLU B 1 42 ? -19.846 3.626 -23.766 1.00 14.74 42 GLU B N 1
ATOM 798 C CA . GLU B 1 42 ? -21.226 3.304 -24.179 1.00 15.81 42 GLU B CA 1
ATOM 799 C C . GLU B 1 42 ? -22.042 2.899 -22.940 1.00 11.37 42 GLU B C 1
ATOM 800 O O . GLU B 1 42 ? -21.729 1.917 -22.294 1.00 11.64 42 GLU B O 1
ATOM 806 N N . TRP B 1 43 ? -22.992 3.726 -22.638 1.00 11.08 43 TRP B N 1
ATOM 807 C CA . TRP B 1 43 ? -24.012 3.498 -21.543 1.00 10.20 43 TRP B CA 1
ATOM 808 C C . TRP B 1 43 ? -25.218 2.701 -22.108 1.00 10.76 43 TRP B C 1
ATOM 809 O O . TRP B 1 43 ? -25.780 3.103 -23.143 1.00 13.30 43 TRP B O 1
ATOM 820 N N . THR B 1 44 ? -25.643 1.728 -21.349 1.00 7.42 44 THR B N 1
ATOM 821 C CA . THR B 1 44 ? -26.858 0.976 -21.702 1.00 8.79 44 THR B CA 1
ATOM 822 C C . THR B 1 44 ? -27.562 0.697 -20.433 1.00 8.31 44 THR B C 1
ATOM 823 O O . THR B 1 44 ? -26.975 0.636 -19.326 1.00 10.24 44 THR B O 1
ATOM 827 N N . TYR B 1 45 ? -28.868 0.340 -20.574 1.00 9.15 45 TYR B N 1
ATOM 828 C CA . TYR B 1 45 ? -29.672 0.115 -19.411 1.00 7.98 45 TYR B CA 1
ATOM 829 C C . TYR B 1 45 ? -30.687 -0.993 -19.709 1.00 8.34 45 TYR B C 1
ATOM 830 O O . TYR B 1 45 ? -31.206 -1.025 -20.821 1.00 9.40 45 TYR B O 1
ATOM 839 N N . ASP B 1 46 ? -30.792 -1.906 -18.726 1.00 8.37 46 ASP B N 1
ATOM 840 C CA . ASP B 1 46 ? -31.646 -3.079 -18.792 1.00 9.08 46 ASP B CA 1
ATOM 841 C C . ASP B 1 46 ? -32.725 -2.917 -17.742 1.00 9.18 46 ASP B C 1
ATOM 842 O O . ASP B 1 46 ? -32.517 -3.045 -16.571 1.00 11.07 46 ASP B O 1
ATOM 847 N N . ASP B 1 47 ? -33.917 -2.543 -18.218 1.00 11.45 47 ASP B N 1
ATOM 848 C CA . ASP B 1 47 ? -35.024 -2.228 -17.311 1.00 14.48 47 ASP B CA 1
ATOM 849 C C . ASP B 1 47 ? -35.389 -3.444 -16.511 1.00 14.45 47 ASP B C 1
ATOM 850 O O . ASP B 1 47 ? -35.762 -3.320 -15.316 1.00 16.32 47 ASP B O 1
ATOM 855 N N . ALA B 1 48 ? -35.274 -4.672 -17.088 1.00 14.70 48 ALA B N 1
ATOM 856 C CA . ALA B 1 48 ? -35.811 -5.888 -16.511 1.00 17.51 48 ALA B CA 1
ATOM 857 C C . ALA B 1 48 ? -35.085 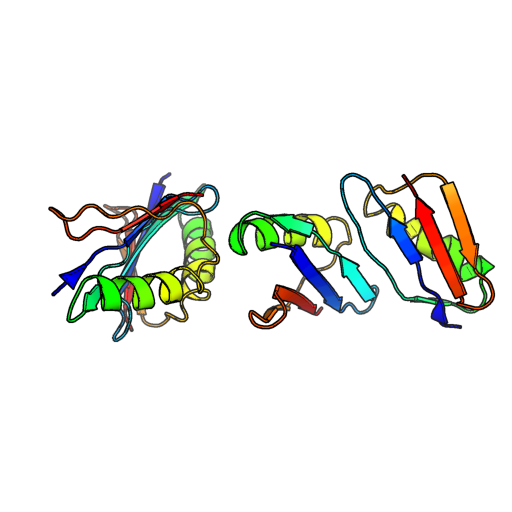-6.058 -15.139 1.00 17.74 48 ALA B C 1
ATOM 858 O O . ALA B 1 48 ? -35.761 -6.179 -14.076 1.00 22.14 48 ALA B O 1
ATOM 860 N N . THR B 1 49 ? -33.725 -5.872 -15.159 1.00 16.44 49 THR B N 1
ATOM 861 C CA . THR B 1 49 ? -32.787 -6.171 -14.097 1.00 15.54 49 THR B CA 1
ATOM 862 C C . THR B 1 49 ? -32.302 -4.895 -13.424 1.00 13.27 49 THR B C 1
ATOM 863 O O . THR B 1 49 ? -31.339 -5.035 -12.642 1.00 15.00 49 THR B O 1
ATOM 867 N N . LYS B 1 50 ? -32.920 -3.703 -13.724 1.00 13.10 50 LYS B N 1
ATOM 868 C CA A LYS B 1 50 ? -32.508 -2.425 -13.154 0.70 12.18 50 LYS B CA 1
ATOM 869 C CA B LYS B 1 50 ? -32.495 -2.364 -13.236 0.30 11.16 50 LYS B CA 1
ATOM 870 C C . LYS B 1 50 ? -30.971 -2.255 -13.175 1.00 11.87 50 LYS B C 1
ATOM 871 O O . LYS B 1 50 ? -30.392 -1.677 -12.194 1.00 11.19 50 LYS B O 1
ATOM 882 N N . THR B 1 51 ? -30.323 -2.695 -14.286 1.00 8.57 51 THR B N 1
ATOM 883 C CA . THR B 1 51 ? -28.902 -2.673 -14.411 1.00 7.62 51 THR B CA 1
ATOM 884 C C . THR B 1 51 ? -28.397 -1.726 -15.576 1.00 6.45 51 THR B C 1
ATOM 885 O O . THR B 1 51 ? -28.760 -1.971 -16.694 1.00 8.32 51 THR B O 1
ATOM 889 N N . PHE B 1 52 ? -27.467 -0.836 -15.205 1.00 8.05 52 PHE B N 1
ATOM 890 C CA . PHE B 1 52 ? -26.796 -0.042 -16.215 1.00 7.74 52 PHE B CA 1
ATOM 891 C C . PHE B 1 52 ? -25.511 -0.822 -16.528 1.00 7.77 52 PHE B C 1
ATOM 892 O O . PHE B 1 52 ? -24.951 -1.463 -15.684 1.00 9.20 52 PHE B O 1
ATOM 900 N N . THR B 1 53 ? -25.035 -0.610 -17.730 1.00 9.09 53 THR B N 1
ATOM 901 C CA . THR B 1 53 ? -23.689 -1.095 -18.133 1.00 10.27 53 THR B CA 1
ATOM 902 C C . THR B 1 53 ? -22.996 0.065 -18.842 1.00 9.42 53 THR B C 1
ATOM 903 O O . THR B 1 53 ? -23.561 0.777 -19.660 1.00 8.66 53 THR B O 1
ATOM 907 N N . VAL B 1 54 ? -21.725 0.245 -18.459 1.00 10.15 54 VAL B N 1
ATOM 908 C CA . VAL B 1 54 ? -20.842 1.132 -19.220 1.00 10.39 54 VAL B CA 1
ATOM 909 C C . VAL B 1 54 ? -19.666 0.274 -19.746 1.00 10.74 54 VAL B C 1
ATOM 910 O O . VAL B 1 54 ? -19.041 -0.487 -19.034 1.00 10.42 54 VAL B O 1
ATOM 914 N N . THR B 1 55 ? -19.528 0.373 -21.090 1.00 12.41 55 THR B N 1
ATOM 915 C CA . THR B 1 55 ? -18.492 -0.443 -21.789 1.00 12.58 55 THR B CA 1
ATOM 916 C C . THR B 1 55 ? -17.524 0.454 -22.563 1.00 14.15 55 THR B C 1
ATOM 917 O O . THR B 1 55 ? -17.951 1.245 -23.340 1.00 19.33 55 THR B O 1
ATOM 921 N N . GLU B 1 56 ? -16.262 0.421 -22.168 1.00 18.35 56 GLU B N 1
ATOM 922 C CA . GLU B 1 56 ? -15.316 1.143 -22.883 1.00 16.78 56 GLU B CA 1
ATOM 923 C C . GLU B 1 56 ? -15.008 0.503 -24.280 1.00 16.91 56 GLU B C 1
ATOM 924 O O . GLU B 1 56 ? -15.220 -0.689 -24.518 1.00 19.27 56 GLU B O 1
ATOM 931 N N . MET C 1 1 ? -9.006 46.331 2.393 1.00 18.97 1 MET C N 1
ATOM 932 C CA A MET C 1 1 ? -8.040 45.431 3.090 0.70 14.42 1 MET C CA 1
ATOM 933 C CA B MET C 1 1 ? -7.988 45.389 3.025 0.30 15.28 1 MET C CA 1
ATOM 934 C C . MET C 1 1 ? -8.512 43.951 3.021 1.00 12.71 1 MET C C 1
ATOM 935 O O . MET C 1 1 ? -9.629 43.717 2.721 1.00 13.65 1 MET C O 1
ATOM 944 N N . THR C 1 2 ? -7.595 43.040 3.127 1.00 14.83 2 THR C N 1
ATOM 945 C CA . THR C 1 2 ? -7.944 41.606 3.194 1.00 15.05 2 THR C CA 1
ATOM 946 C C . THR C 1 2 ? -7.723 41.108 4.667 1.00 14.02 2 THR C C 1
ATOM 947 O O . THR C 1 2 ? -6.768 41.447 5.347 1.00 18.77 2 THR C O 1
ATOM 951 N N . TYR C 1 3 ? -8.623 40.204 5.140 1.00 10.81 3 TYR C N 1
ATOM 952 C CA . TYR C 1 3 ? -8.794 39.793 6.586 1.00 11.81 3 TYR C CA 1
ATOM 953 C C . TYR C 1 3 ? -9.034 38.255 6.485 1.00 9.12 3 TYR C C 1
ATOM 954 O O . TYR C 1 3 ? -9.444 37.688 5.491 1.00 10.83 3 TYR C O 1
ATOM 963 N N . LYS C 1 4 ? -8.937 37.651 7.648 1.00 8.39 4 LYS C N 1
ATOM 964 C CA A LYS C 1 4 ? -9.190 36.238 7.776 0.70 9.05 4 LYS C CA 1
ATOM 965 C CA B LYS C 1 4 ? -9.169 36.219 7.798 0.30 9.12 4 LYS C CA 1
ATOM 966 C C . LYS C 1 4 ? -10.121 36.053 8.969 1.00 8.15 4 LYS C C 1
ATOM 967 O O . LYS C 1 4 ? -10.050 36.770 9.982 1.00 8.06 4 LYS C O 1
ATOM 978 N N . LEU C 1 5 ? -10.883 34.962 8.896 1.00 7.90 5 LEU C N 1
ATOM 979 C CA . LEU C 1 5 ? -11.617 34.427 9.968 1.00 6.66 5 LEU C CA 1
ATOM 980 C C . LEU C 1 5 ? -11.286 32.959 10.224 1.00 8.33 5 LEU C C 1
ATOM 981 O O . LEU C 1 5 ? -11.484 32.134 9.358 1.00 11.57 5 LEU C O 1
ATOM 986 N N . ILE C 1 6 ? -10.828 32.644 11.407 1.00 10.20 6 ILE C N 1
ATOM 987 C CA . ILE C 1 6 ? -10.668 31.263 11.896 1.00 12.47 6 ILE C CA 1
ATOM 988 C C . ILE C 1 6 ? -11.883 30.827 12.689 1.00 10.71 6 ILE C C 1
ATOM 989 O O . ILE C 1 6 ? -12.342 31.462 13.643 1.00 11.53 6 ILE C O 1
ATOM 994 N N . LEU C 1 7 ? -12.425 29.645 12.243 1.00 11.63 7 LEU C N 1
ATOM 995 C CA . LEU C 1 7 ? -13.617 29.095 12.812 1.00 12.52 7 LEU C CA 1
ATOM 996 C C . LEU C 1 7 ? -13.001 27.816 13.566 1.00 13.94 7 LEU C C 1
ATOM 997 O O . LEU C 1 7 ? -12.334 26.954 13.022 1.00 15.77 7 LEU C O 1
ATOM 1002 N N . ASN C 1 8 ? -12.923 28.015 14.877 1.00 15.45 8 ASN C N 1
ATOM 1003 C CA . ASN C 1 8 ? -12.342 26.888 15.688 1.00 17.81 8 ASN C CA 1
ATOM 1004 C C . ASN C 1 8 ? -13.556 26.272 16.398 1.00 20.34 8 ASN C C 1
ATOM 1005 O O . ASN C 1 8 ? -14.108 26.745 17.434 1.00 19.67 8 ASN C O 1
ATOM 1010 N N . GLY C 1 9 ? -14.148 25.335 15.703 1.00 24.23 9 GLY C N 1
ATOM 1011 C CA . GLY C 1 9 ? -15.347 24.699 16.100 1.00 27.54 9 GLY C CA 1
ATOM 1012 C C . GLY C 1 9 ? -15.079 23.364 16.776 1.00 24.82 9 GLY C C 1
ATOM 1013 O O . GLY C 1 9 ? -13.965 22.845 16.749 1.00 35.51 9 GLY C O 1
ATOM 1014 N N . LYS C 1 10 ? -16.118 22.860 17.460 1.00 26.80 10 LYS C N 1
ATOM 1015 C CA . LYS C 1 10 ? -16.086 21.519 18.022 1.00 29.24 10 LYS C CA 1
ATOM 1016 C C . LYS C 1 10 ? -16.348 20.657 16.791 1.00 39.36 10 LYS C C 1
ATOM 1017 O O . LYS C 1 10 ? -15.360 20.066 16.199 1.00 51.64 10 LYS C O 1
ATOM 1023 N N . THR C 1 11 ? -17.595 20.754 16.284 1.00 33.57 11 THR C N 1
ATOM 1024 C CA . THR C 1 11 ? -18.050 19.879 15.158 1.00 28.83 11 THR C CA 1
ATOM 1025 C C . THR C 1 11 ? -17.390 20.210 13.788 1.00 29.34 11 THR C C 1
ATOM 1026 O O . THR C 1 11 ? -17.461 19.348 12.825 1.00 25.53 11 THR C O 1
ATOM 1030 N N . LEU C 1 12 ? -16.816 21.439 13.618 1.00 28.22 12 LEU C N 1
ATOM 1031 C CA . LEU C 1 12 ? -15.970 21.765 12.376 1.00 24.02 12 LEU C CA 1
ATOM 1032 C C . LEU C 1 12 ? -14.794 22.757 12.610 1.00 18.38 12 LEU C C 1
ATOM 1033 O O . LEU C 1 12 ? -14.867 23.507 13.563 1.00 25.48 12 LEU C O 1
ATOM 1038 N N . LYS C 1 13 ? -13.801 22.866 11.706 1.00 21.39 13 LYS C N 1
ATOM 1039 C CA . LYS C 1 13 ? -12.572 23.758 11.779 1.00 27.88 13 LYS C CA 1
ATOM 1040 C C . LYS C 1 13 ? -12.237 24.318 10.371 1.00 18.87 13 LYS C C 1
ATOM 1041 O O . LYS C 1 13 ? -12.362 23.564 9.406 1.00 15.76 13 LYS C O 1
ATOM 1047 N N . GLY C 1 14 ? -11.894 25.575 10.259 1.00 15.92 14 GLY C N 1
ATOM 1048 C CA . GLY C 1 14 ? -11.778 26.242 8.969 1.00 19.54 14 GLY C CA 1
ATOM 1049 C C . GLY C 1 14 ? -11.344 27.682 8.993 1.00 15.83 14 GLY C C 1
ATOM 1050 O O . GLY C 1 14 ? -11.028 28.227 10.043 1.00 17.48 14 GLY C O 1
ATOM 1051 N N . GLU C 1 15 ? -11.228 28.276 7.838 1.00 12.57 15 GLU C N 1
ATOM 1052 C CA A GLU C 1 15 ? -10.746 29.642 7.754 0.70 14.63 15 GLU C CA 1
ATOM 1053 C CA B GLU C 1 15 ? -10.704 29.614 7.759 0.30 14.14 15 GLU C CA 1
ATOM 1054 C C . GLU C 1 15 ? -11.257 30.207 6.527 1.00 13.21 15 GLU C C 1
ATOM 1055 O O . GLU C 1 15 ? -11.265 29.520 5.508 1.00 15.63 15 GLU C O 1
ATOM 1066 N N . PHE C 1 16 ? -11.770 31.436 6.618 1.00 10.60 16 PHE C N 1
ATOM 1067 C CA . PHE C 1 16 ? -12.186 32.203 5.453 1.00 9.70 16 PHE C CA 1
ATOM 1068 C C . PHE C 1 16 ? -11.288 33.397 5.248 1.00 7.61 16 PHE C C 1
ATOM 1069 O O . PHE C 1 16 ? -10.807 33.971 6.226 1.00 10.70 16 PHE C O 1
ATOM 1077 N N . THR C 1 17 ? -11.074 33.786 4.039 1.00 10.62 17 THR C N 1
ATOM 1078 C CA A THR C 1 17 ? -10.345 35.044 3.759 0.60 13.14 17 THR C CA 1
ATOM 1079 C CA B THR C 1 17 ? -10.330 35.009 3.710 0.40 12.99 17 THR C CA 1
ATOM 1080 C C . THR C 1 17 ? -11.130 35.978 2.892 1.00 16.06 17 THR C C 1
ATOM 1081 O O . THR C 1 17 ? -11.732 35.620 1.873 1.00 19.04 17 THR C O 1
ATOM 1088 N N . ALA C 1 18 ? -11.080 37.253 3.268 1.00 12.04 18 ALA C N 1
ATOM 1089 C CA . ALA C 1 18 ? -12.041 38.092 2.545 1.00 15.04 18 ALA C CA 1
ATOM 1090 C C . ALA C 1 18 ? -11.507 39.520 2.542 1.00 13.71 18 ALA C C 1
ATOM 1091 O O . ALA C 1 18 ? -10.847 39.956 3.455 1.00 18.30 18 ALA C O 1
ATOM 1093 N N . GLU C 1 19 ? -11.679 40.221 1.470 1.00 12.72 19 GLU C N 1
ATOM 1094 C CA . GLU C 1 19 ? -11.305 41.593 1.416 1.00 9.93 19 GLU C CA 1
ATOM 1095 C C . GLU C 1 19 ? -12.378 42.551 1.958 1.00 12.86 19 GLU C C 1
ATOM 1096 O O . GLU C 1 19 ? -13.584 42.403 1.728 1.00 15.19 19 GLU C O 1
ATOM 1102 N N . ALA C 1 20 ? -11.902 43.549 2.661 1.00 14.93 20 ALA C N 1
ATOM 1103 C CA . ALA C 1 20 ? -12.917 44.547 3.197 1.00 15.08 20 ALA C CA 1
ATOM 1104 C C . ALA C 1 20 ? -12.217 45.900 3.389 1.00 16.91 20 ALA C C 1
ATOM 1105 O O . ALA C 1 20 ? -11.035 45.885 3.657 1.00 18.24 20 ALA C O 1
ATOM 1107 N N . GLU C 1 21 ? -12.933 47.014 3.381 1.00 16.05 21 GLU C N 1
ATOM 1108 C CA . GLU C 1 21 ? -12.279 48.350 3.552 1.00 16.62 21 GLU C CA 1
ATOM 1109 C C . GLU C 1 21 ? -11.787 48.602 4.923 1.00 16.66 21 GLU C C 1
ATOM 1110 O O . GLU C 1 21 ? -10.976 49.489 5.072 1.00 16.67 21 GLU C O 1
ATOM 1116 N N . ASP C 1 22 ? -12.213 47.887 5.923 1.00 14.72 22 ASP C N 1
ATOM 1117 C CA . ASP C 1 22 ? -11.693 48.128 7.243 1.00 13.04 22 ASP C CA 1
ATOM 1118 C C . ASP C 1 22 ? -12.089 46.899 8.114 1.00 12.57 22 ASP C C 1
ATOM 1119 O O . ASP C 1 22 ? -12.824 46.071 7.664 1.00 12.02 22 ASP C O 1
ATOM 1124 N N . ALA C 1 23 ? -11.525 46.839 9.311 1.00 10.45 23 ALA C N 1
ATOM 1125 C CA . ALA C 1 23 ? -11.793 45.674 10.173 1.00 9.54 23 ALA C CA 1
ATOM 1126 C C . ALA C 1 23 ? -13.324 45.688 10.626 1.00 10.11 23 ALA C C 1
ATOM 1127 O O . ALA C 1 23 ? -13.936 44.607 10.835 1.00 13.01 23 ALA C O 1
ATOM 1129 N N . ALA C 1 24 ? -13.945 46.839 10.820 1.00 11.04 24 ALA C N 1
ATOM 1130 C CA . ALA C 1 24 ? -15.384 46.870 11.093 1.00 10.85 24 ALA C CA 1
ATOM 1131 C C . ALA C 1 24 ? -16.210 46.180 10.019 1.00 12.21 24 ALA C C 1
ATOM 1132 O O . ALA C 1 24 ? -17.142 45.348 10.309 1.00 11.83 24 ALA C O 1
ATOM 1134 N N . LEU C 1 25 ? -15.863 46.491 8.774 1.00 10.55 25 LEU C N 1
ATOM 1135 C CA . LEU C 1 25 ? -16.540 45.901 7.647 1.00 11.51 25 LEU C CA 1
ATOM 1136 C C . LEU C 1 25 ? -16.296 44.399 7.546 1.00 11.52 25 LEU C C 1
ATOM 1137 O O . LEU C 1 25 ? -17.181 43.609 7.286 1.00 13.92 25 LEU C O 1
ATOM 1142 N N . ALA C 1 26 ? -15.031 44.078 7.776 1.00 11.66 26 ALA C N 1
ATOM 1143 C CA . ALA C 1 26 ? -14.645 42.654 7.778 1.00 10.18 26 ALA C CA 1
ATOM 1144 C C . ALA C 1 26 ? -15.476 41.888 8.811 1.00 11.29 26 ALA C C 1
ATOM 1145 O O . ALA C 1 26 ? -15.969 40.747 8.577 1.00 12.83 26 ALA C O 1
ATOM 1147 N N . GLU C 1 27 ? -15.672 42.513 9.994 1.00 10.57 27 GLU C N 1
ATOM 1148 C CA . GLU C 1 27 ? -16.366 41.805 11.103 1.00 8.95 27 GLU C CA 1
ATOM 1149 C C . GLU C 1 27 ? -17.790 41.556 10.692 1.00 9.95 27 GLU C C 1
ATOM 1150 O O . GLU C 1 27 ? -18.363 40.458 10.898 1.00 9.68 27 GLU C O 1
ATOM 1156 N N . TYR C 1 28 ? -18.419 42.511 10.043 1.00 13.60 28 TYR C N 1
ATOM 1157 C CA . TYR C 1 28 ? -19.806 42.385 9.645 1.00 13.39 28 TYR C CA 1
ATOM 1158 C C . TYR C 1 28 ? -19.880 41.191 8.582 1.00 13.20 28 TYR C C 1
ATOM 1159 O O . TYR C 1 28 ? -20.764 40.338 8.679 1.00 13.12 28 TYR C O 1
ATOM 1168 N N . ILE C 1 29 ? -18.865 41.166 7.711 1.00 11.13 29 ILE C N 1
ATOM 1169 C CA . ILE C 1 29 ? -18.987 40.114 6.725 1.00 11.68 29 ILE C CA 1
ATOM 1170 C C . ILE C 1 29 ? -18.818 38.734 7.358 1.00 10.79 29 ILE C C 1
ATOM 1171 O O . ILE C 1 29 ? -19.417 37.823 6.897 1.00 11.46 29 ILE C O 1
ATOM 1176 N N . PHE C 1 30 ? -17.805 38.666 8.199 1.00 9.83 30 PHE C N 1
ATOM 1177 C CA . PHE C 1 30 ? -17.520 37.359 8.830 1.00 7.85 30 PHE C CA 1
ATOM 1178 C C . PHE C 1 30 ? -18.640 36.888 9.668 1.00 8.72 30 PHE C C 1
ATOM 1179 O O . PHE C 1 30 ? -18.837 35.686 9.752 1.00 9.08 30 PHE C O 1
ATOM 1187 N N . ARG C 1 31 ? -19.263 37.788 10.454 1.00 8.91 31 ARG C N 1
ATOM 1188 C CA . ARG C 1 31 ? -20.462 37.375 11.189 1.00 11.00 31 ARG C CA 1
ATOM 1189 C C . ARG C 1 31 ? -21.479 36.752 10.224 1.00 10.81 31 ARG C C 1
ATOM 1190 O O . ARG C 1 31 ? -21.978 35.687 10.534 1.00 12.98 31 ARG C O 1
ATOM 1198 N N . HIS C 1 32 ? -21.644 37.277 9.014 1.00 12.11 32 HIS C N 1
ATOM 1199 C CA . HIS C 1 32 ? -22.521 36.617 7.988 1.00 15.59 32 HIS C CA 1
ATOM 1200 C C . HIS C 1 32 ? -22.000 35.281 7.567 1.00 14.75 32 HIS C C 1
ATOM 1201 O O . HIS C 1 32 ? -22.746 34.340 7.284 1.00 15.60 32 HIS C O 1
ATOM 1208 N N . LEU C 1 33 ? -20.735 35.209 7.204 1.00 14.83 33 LEU C N 1
ATOM 1209 C CA . LEU C 1 33 ? -20.272 33.963 6.634 1.00 14.24 33 LEU C CA 1
ATOM 1210 C C . LEU C 1 33 ? -20.331 32.835 7.692 1.00 14.10 33 LEU C C 1
ATOM 1211 O O . LEU C 1 33 ? -20.645 31.610 7.403 1.00 16.66 33 LEU C O 1
ATOM 1216 N N . ALA C 1 34 ? -20.070 33.198 8.957 1.00 13.07 34 ALA C N 1
ATOM 1217 C CA . ALA C 1 34 ? -20.055 32.175 10.021 1.00 11.60 34 ALA C CA 1
ATOM 1218 C C . ALA C 1 34 ? -21.507 31.654 10.243 1.00 14.04 34 ALA C C 1
ATOM 1219 O O . ALA C 1 34 ? -21.682 30.521 10.541 1.00 19.05 34 ALA C O 1
ATOM 1221 N N . LYS C 1 35 ? -22.471 32.583 10.020 1.00 15.34 35 LYS C N 1
ATOM 1222 C CA . LYS C 1 35 ? -23.899 32.276 10.196 1.00 15.56 35 LYS C CA 1
ATOM 1223 C C . LYS C 1 35 ? -24.372 31.235 9.197 1.00 13.08 35 LYS C C 1
ATOM 1224 O O . LYS C 1 35 ? -25.200 30.366 9.535 1.00 14.85 35 LYS C O 1
ATOM 1230 N N . HIS C 1 36 ? -23.831 31.244 7.993 1.00 14.34 36 HIS C N 1
ATOM 1231 C CA A HIS C 1 36 ? -24.001 30.090 7.004 0.70 15.15 36 HIS C CA 1
ATOM 1232 C CA B HIS C 1 36 ? -24.064 30.124 7.110 0.30 15.77 36 HIS C CA 1
ATOM 1233 C C . HIS C 1 36 ? -23.577 28.726 7.580 1.00 20.75 36 HIS C C 1
ATOM 1234 O O . HIS C 1 36 ? -24.237 27.705 7.207 1.00 17.77 36 HIS C O 1
ATOM 1247 N N . GLN C 1 37 ? -22.380 28.692 8.378 1.00 12.26 37 GLN C N 1
ATOM 1248 C CA . GLN C 1 37 ? -21.865 27.415 8.899 1.00 15.59 37 GLN C CA 1
ATOM 1249 C C . GLN C 1 37 ? -22.604 27.115 10.193 1.00 12.90 37 GLN C C 1
ATOM 1250 O O . GLN C 1 37 ? -22.336 26.049 10.729 1.00 14.83 37 GLN C O 1
ATOM 1256 N N . GLY C 1 38 ? -23.331 28.127 10.796 1.00 12.60 38 GLY C N 1
ATOM 1257 C CA . GLY C 1 38 ? -23.862 27.952 12.125 1.00 13.45 38 GLY C CA 1
ATOM 1258 C C . GLY C 1 38 ? -22.816 27.874 13.223 1.00 14.23 38 GLY C C 1
ATOM 1259 O O . GLY C 1 38 ? -22.966 27.141 14.237 1.00 14.30 38 GLY C O 1
ATOM 1260 N N . VAL C 1 39 ? -21.759 28.696 13.028 1.00 14.02 39 VAL C N 1
ATOM 1261 C CA . VAL C 1 39 ? -20.735 28.781 14.083 1.00 14.93 39 VAL C CA 1
ATOM 1262 C C . VAL C 1 39 ? -20.755 30.057 14.774 1.00 13.41 39 VAL C C 1
ATOM 1263 O O . VAL C 1 39 ? -20.607 31.161 14.164 1.00 17.62 39 VAL C O 1
ATOM 1267 N N . ASP C 1 40 ? -20.832 29.905 16.115 1.00 14.89 40 ASP C N 1
ATOM 1268 C CA . ASP C 1 40 ? -20.769 31.037 16.993 1.00 15.45 40 ASP C CA 1
ATOM 1269 C C . ASP C 1 40 ? -20.088 30.690 18.333 1.00 15.19 40 ASP C C 1
ATOM 1270 O O . ASP C 1 40 ? -19.672 29.525 18.496 1.00 16.42 40 ASP C O 1
ATOM 1275 N N . GLY C 1 41 ? -19.730 31.758 19.065 1.00 14.58 41 GLY C N 1
ATOM 1276 C CA . GLY C 1 41 ? -19.061 31.572 20.317 1.00 12.85 41 GLY C CA 1
ATOM 1277 C C . GLY C 1 41 ? -18.291 32.843 20.678 1.00 13.61 41 GLY C C 1
ATOM 1278 O O . GLY C 1 41 ? -18.823 33.922 20.564 1.00 15.28 41 GLY C O 1
ATOM 1279 N N . GLU C 1 42 ? -17.104 32.694 21.218 1.00 13.76 42 GLU C N 1
ATOM 1280 C CA . GLU C 1 42 ? -16.369 33.889 21.619 1.00 14.36 42 GLU C CA 1
ATOM 1281 C C . GLU C 1 42 ? -15.627 34.445 20.342 1.00 13.71 42 GLU C C 1
ATOM 1282 O O . GLU C 1 42 ? -14.898 33.675 19.690 1.00 15.55 42 GLU C O 1
ATOM 1288 N N . TRP C 1 43 ? -15.759 35.749 20.112 1.00 12.30 43 TRP C N 1
ATOM 1289 C CA . TRP C 1 43 ? -15.150 36.418 18.920 1.00 11.84 43 TRP C CA 1
ATOM 1290 C C . TRP C 1 43 ? -13.995 37.265 19.366 1.00 12.32 43 TRP C C 1
ATOM 1291 O O . TRP C 1 43 ? -14.263 38.220 20.214 1.00 15.69 43 TRP C O 1
ATOM 1302 N N . THR C 1 44 ? -12.808 36.887 18.853 1.00 9.59 44 THR C N 1
ATOM 1303 C CA . THR C 1 44 ? -11.610 37.679 19.129 1.00 9.50 44 THR C CA 1
ATOM 1304 C C . THR C 1 44 ? -11.007 38.234 17.807 1.00 9.20 44 THR C C 1
ATOM 1305 O O . THR C 1 44 ? -11.385 37.797 16.739 1.00 9.52 44 THR C O 1
ATOM 1309 N N . TYR C 1 45 ? -10.007 39.123 17.965 1.00 8.68 45 TYR C N 1
ATOM 1310 C CA . TYR C 1 45 ? -9.345 39.778 16.745 1.00 7.86 45 TYR C CA 1
ATOM 1311 C C . TYR C 1 45 ? -7.939 40.023 17.088 1.00 9.24 45 TYR C C 1
ATOM 1312 O O . TYR C 1 45 ? -7.646 40.730 18.076 1.00 12.06 45 TYR C O 1
ATOM 1321 N N . ASP C 1 46 ? -7.086 39.556 16.195 1.00 9.67 46 ASP C N 1
ATOM 1322 C CA . ASP C 1 46 ? -5.621 39.898 16.135 1.00 11.39 46 ASP C CA 1
ATOM 1323 C C . ASP C 1 46 ? -5.316 40.973 15.100 1.00 11.46 46 ASP C C 1
ATOM 1324 O O . ASP C 1 46 ? -5.338 40.682 13.922 1.00 14.06 46 ASP C O 1
ATOM 1329 N N . ASP C 1 47 ? -5.044 42.219 15.595 1.00 12.42 47 ASP C N 1
ATOM 1330 C CA . ASP C 1 47 ? -4.848 43.315 14.667 1.00 13.62 47 ASP C CA 1
ATOM 1331 C C . ASP C 1 47 ? -3.626 43.226 13.828 1.00 16.80 47 ASP C C 1
ATOM 1332 O O . ASP C 1 47 ? -3.709 43.691 12.762 1.00 19.42 47 ASP C O 1
ATOM 1337 N N . ALA C 1 48 ? -2.633 42.462 14.251 1.00 11.39 48 ALA C N 1
ATOM 1338 C CA . ALA C 1 48 ? -1.301 42.424 13.523 1.00 12.29 48 ALA C CA 1
ATOM 1339 C C . ALA C 1 48 ? -1.407 41.328 12.381 1.00 14.48 48 ALA C C 1
ATOM 1340 O O . ALA C 1 48 ? -0.649 41.429 11.443 1.00 16.93 48 ALA C O 1
ATOM 1342 N N . THR C 1 49 ? -2.342 40.354 12.471 1.00 11.14 49 THR C N 1
ATOM 1343 C CA . THR C 1 49 ? -2.565 39.444 11.372 1.00 13.95 49 THR C CA 1
ATOM 1344 C C . THR C 1 49 ? -3.895 39.606 10.675 1.00 11.87 49 THR C C 1
ATOM 1345 O O . THR C 1 49 ? -4.209 38.858 9.703 1.00 14.83 49 THR C O 1
ATOM 1349 N N . LYS C 1 50 ? -4.680 40.607 11.061 1.00 12.89 50 LYS C N 1
ATOM 1350 C CA . LYS C 1 50 ? -5.941 40.922 10.357 1.00 12.82 50 LYS C CA 1
ATOM 1351 C C . LYS C 1 50 ? -6.865 39.694 10.465 1.00 9.66 50 LYS C C 1
ATOM 1352 O O . LYS C 1 50 ? -7.586 39.366 9.594 1.00 12.31 50 LYS C O 1
ATOM 1358 N N . THR C 1 51 ? -6.816 39.032 11.652 1.00 9.40 51 THR C N 1
ATOM 1359 C CA . THR C 1 51 ? -7.472 37.675 11.752 1.00 9.50 51 THR C CA 1
ATOM 1360 C C . THR C 1 51 ? -8.417 37.592 12.922 1.00 7.33 51 THR C C 1
ATOM 1361 O O . THR C 1 51 ? -7.934 37.874 14.052 1.00 8.53 51 THR C O 1
ATOM 1365 N N . PHE C 1 52 ? -9.680 37.503 12.601 1.00 6.40 52 PHE C N 1
ATOM 1366 C CA . PHE C 1 52 ? -10.717 37.211 13.598 1.00 7.18 52 PHE C CA 1
ATOM 1367 C C . PHE C 1 52 ? -10.707 35.699 13.906 1.00 6.83 52 PHE C C 1
ATOM 1368 O O . PHE C 1 52 ? -10.430 34.863 13.037 1.00 8.97 52 PHE C O 1
ATOM 1376 N N . THR C 1 53 ? -11.075 35.323 15.143 1.00 6.61 53 THR C N 1
ATOM 1377 C CA . THR C 1 53 ? -11.394 33.893 15.538 1.00 7.16 53 THR C CA 1
ATOM 1378 C C . THR C 1 53 ? -12.713 33.874 16.186 1.00 7.64 53 THR C C 1
ATOM 1379 O O . THR C 1 53 ? -13.066 34.693 17.024 1.00 10.05 53 THR C O 1
ATOM 1383 N N . VAL C 1 54 ? -13.489 32.843 15.776 1.00 10.36 54 VAL C N 1
ATOM 1384 C CA . VAL C 1 54 ? -14.764 32.541 16.480 1.00 9.70 54 VAL C CA 1
ATOM 1385 C C . VAL C 1 54 ? -14.561 31.176 17.123 1.00 12.80 54 VAL C C 1
ATOM 1386 O O . VAL C 1 54 ? -14.252 30.244 16.401 1.00 11.58 54 VAL C O 1
ATOM 1390 N N . THR C 1 55 ? -14.677 31.074 18.441 1.00 13.21 55 THR C N 1
ATOM 1391 C CA . THR C 1 55 ? -14.427 29.804 19.148 1.00 14.88 55 THR C CA 1
ATOM 1392 C C . THR C 1 55 ? -15.682 29.348 19.957 1.00 15.33 55 THR C C 1
ATOM 1393 O O . THR C 1 55 ? -16.308 30.164 20.732 1.00 14.82 55 THR C O 1
ATOM 1397 N N . GLU C 1 56 ? -16.148 28.156 19.520 1.00 17.39 56 GLU C N 1
ATOM 1398 C CA . GLU C 1 56 ? -17.125 27.405 20.144 1.00 22.91 56 GLU C CA 1
ATOM 1399 C C . GLU C 1 56 ? -16.339 26.976 21.335 1.00 30.00 56 GLU C C 1
ATOM 1400 O O . GLU C 1 56 ? -15.383 26.231 21.297 1.00 28.77 56 GLU C O 1
ATOM 1407 N N . MET D 1 1 ? -3.567 -15.356 -11.588 1.00 13.49 1 MET D N 1
ATOM 1408 C CA A MET D 1 1 ? -4.815 -15.699 -10.791 0.50 10.83 1 MET D CA 1
ATOM 1409 C CA B MET D 1 1 ? -4.809 -15.675 -10.819 0.50 10.96 1 MET D CA 1
ATOM 1410 C C . MET D 1 1 ? -5.868 -14.555 -10.919 1.00 11.66 1 MET D C 1
ATOM 1411 O O . MET D 1 1 ? -5.498 -13.443 -11.150 1.00 11.03 1 MET D O 1
ATOM 1420 N N . THR D 1 2 ? -7.126 -14.923 -10.759 1.00 13.56 2 THR D N 1
ATOM 1421 C CA . THR D 1 2 ? -8.153 -13.863 -10.730 1.00 12.73 2 THR D CA 1
ATOM 1422 C C . THR D 1 2 ? -8.706 -13.815 -9.274 1.00 10.35 2 THR D C 1
ATOM 1423 O O . THR D 1 2 ? -9.001 -14.850 -8.599 1.00 15.69 2 THR D O 1
ATOM 1427 N N . TYR D 1 3 ? -8.903 -12.577 -8.837 1.00 10.44 3 TYR D N 1
ATOM 1428 C CA . TYR D 1 3 ? -9.236 -12.151 -7.436 1.00 10.95 3 TYR D CA 1
ATOM 1429 C C . TYR D 1 3 ? -10.503 -11.249 -7.525 1.00 8.12 3 TYR D C 1
ATOM 1430 O O . TYR D 1 3 ? -10.870 -10.662 -8.530 1.00 10.55 3 TYR D O 1
ATOM 1439 N N . LYS D 1 4 ? -11.170 -11.098 -6.404 1.00 8.86 4 LYS D N 1
ATOM 1440 C CA A LYS D 1 4 ? -12.261 -10.188 -6.223 0.70 8.58 4 LYS D CA 1
ATOM 1441 C CA B LYS D 1 4 ? -12.265 -10.161 -6.224 0.30 8.75 4 LYS D CA 1
ATOM 1442 C C . LYS D 1 4 ? -12.019 -9.252 -5.038 1.00 7.45 4 LYS D C 1
ATOM 1443 O O . LYS D 1 4 ? -11.450 -9.657 -4.012 1.00 8.07 4 LYS D O 1
ATOM 1454 N N . LEU D 1 5 ? -12.551 -8.027 -5.175 1.00 8.20 5 LEU D N 1
ATOM 1455 C CA . LEU D 1 5 ? -12.649 -7.168 -4.054 1.00 7.31 5 LEU D CA 1
ATOM 1456 C C . LEU D 1 5 ? -14.133 -6.739 -3.830 1.00 9.22 5 LEU D C 1
ATOM 1457 O O . LEU D 1 5 ? -14.755 -6.184 -4.725 1.00 13.50 5 LEU D O 1
ATOM 1462 N N . ILE D 1 6 ? -14.645 -6.985 -2.653 1.00 9.71 6 ILE D N 1
ATOM 1463 C CA . ILE D 1 6 ? -15.957 -6.486 -2.181 1.00 13.17 6 ILE D CA 1
ATOM 1464 C C . ILE D 1 6 ? -15.695 -5.207 -1.434 1.00 12.37 6 ILE D C 1
ATOM 1465 O O . ILE D 1 6 ? -14.939 -5.123 -0.440 1.00 11.63 6 ILE D O 1
ATOM 1470 N N . LEU D 1 7 ? -16.447 -4.159 -1.862 1.00 11.39 7 LEU D N 1
ATOM 1471 C CA . LEU D 1 7 ? -16.447 -2.893 -1.222 1.00 12.40 7 LEU D CA 1
ATOM 1472 C C . LEU D 1 7 ? -17.855 -2.848 -0.466 1.00 14.04 7 LEU D C 1
ATOM 1473 O O . LEU D 1 7 ? -18.909 -2.925 -1.053 1.00 12.37 7 LEU D O 1
ATOM 1478 N N . ASN D 1 8 ? -17.732 -2.936 0.873 1.00 12.79 8 ASN D N 1
ATOM 1479 C CA . ASN D 1 8 ? -18.916 -2.968 1.670 1.00 16.00 8 ASN D CA 1
ATOM 1480 C C . ASN D 1 8 ? -18.917 -1.649 2.389 1.00 15.44 8 ASN D C 1
ATOM 1481 O O . ASN D 1 8 ? -18.419 -1.405 3.506 1.00 21.32 8 ASN D O 1
ATOM 1486 N N . GLY D 1 9 ? -19.528 -0.703 1.705 1.00 21.99 9 GLY D N 1
ATOM 1487 C CA . GLY D 1 9 ? -19.419 0.683 2.043 1.00 18.73 9 GLY D CA 1
ATOM 1488 C C . GLY D 1 9 ? -20.733 1.136 2.705 1.00 26.84 9 GLY D C 1
ATOM 1489 O O . GLY D 1 9 ? -21.724 0.400 2.651 1.00 28.45 9 GLY D O 1
ATOM 1490 N N . LYS D 1 10 ? -20.662 2.289 3.390 1.00 25.09 10 LYS D N 1
ATOM 1491 C CA . LYS D 1 10 ? -21.797 2.974 3.968 1.00 31.24 10 LYS D CA 1
ATOM 1492 C C . LYS D 1 10 ? -2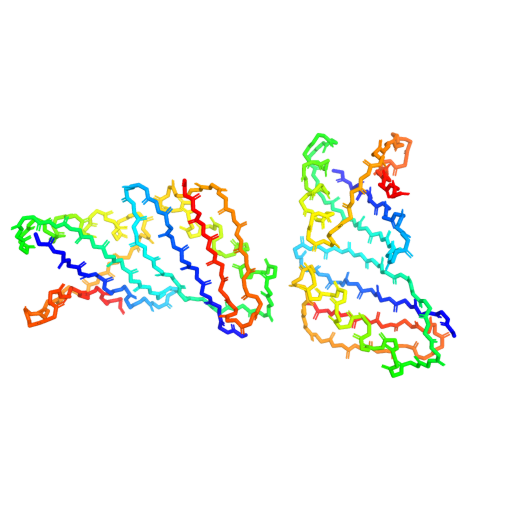2.290 3.650 2.670 1.00 35.16 10 LYS D C 1
ATOM 1493 O O . LYS D 1 10 ? -23.299 3.144 2.086 1.00 47.09 10 LYS D O 1
ATOM 1499 N N . THR D 1 11 ? -21.501 4.604 2.128 1.00 39.49 11 THR D N 1
ATOM 1500 C CA . THR D 1 11 ? -21.981 5.556 1.055 1.00 44.69 11 THR D CA 1
ATOM 1501 C C . THR D 1 11 ? -22.166 4.851 -0.341 1.00 52.10 11 THR D C 1
ATOM 1502 O O . THR D 1 11 ? -22.915 5.412 -1.192 1.00 36.34 11 THR D O 1
ATOM 1506 N N . LEU D 1 12 ? -21.556 3.636 -0.523 1.00 37.53 12 LEU D N 1
ATOM 1507 C CA . LEU D 1 12 ? -21.558 2.774 -1.756 1.00 30.89 12 LEU D CA 1
ATOM 1508 C C . LEU D 1 12 ? -21.285 1.203 -1.514 1.00 32.91 12 LEU D C 1
ATOM 1509 O O . LEU D 1 12 ? -20.697 0.848 -0.499 1.00 28.87 12 LEU D O 1
ATOM 1514 N N . LYS D 1 13 ? -21.754 0.285 -2.394 1.00 25.63 13 LYS D N 1
ATOM 1515 C CA . LYS D 1 13 ? -21.495 -1.177 -2.323 1.00 29.18 13 LYS D CA 1
ATOM 1516 C C . LYS D 1 13 ? -21.174 -1.715 -3.742 1.00 16.67 13 LYS D C 1
ATOM 1517 O O . LYS D 1 13 ? -21.739 -1.228 -4.658 1.00 16.70 13 LYS D O 1
ATOM 1523 N N . GLY D 1 14 ? -20.210 -2.611 -3.816 1.00 13.17 14 GLY D N 1
ATOM 1524 C CA . GLY D 1 14 ? -19.708 -3.103 -5.086 1.00 15.28 14 GLY D CA 1
ATOM 1525 C C . GLY D 1 14 ? -18.687 -4.157 -5.085 1.00 16.15 14 GLY D C 1
ATOM 1526 O O . GLY D 1 14 ? -18.319 -4.726 -4.011 1.00 14.08 14 GLY D O 1
ATOM 1527 N N . GLU D 1 15 ? -18.204 -4.487 -6.279 1.00 12.73 15 GLU D N 1
ATOM 1528 C CA A GLU D 1 15 ? -17.185 -5.534 -6.389 0.70 13.21 15 GLU D CA 1
ATOM 1529 C CA B GLU D 1 15 ? -17.275 -5.587 -6.412 0.30 13.64 15 GLU D CA 1
ATOM 1530 C C . GLU D 1 15 ? -16.447 -5.375 -7.621 1.00 13.43 15 GLU D C 1
ATOM 1531 O O . GLU D 1 15 ? -17.012 -5.031 -8.621 1.00 15.99 15 GLU D O 1
ATOM 1542 N N . PHE D 1 16 ? -15.159 -5.517 -7.504 1.00 10.70 16 PHE D N 1
ATOM 1543 C CA . PHE D 1 16 ? -14.262 -5.530 -8.657 1.00 10.76 16 PHE D CA 1
ATOM 1544 C C . PHE D 1 16 ? -13.692 -6.925 -8.803 1.00 8.48 16 PHE D C 1
ATOM 1545 O O . PHE D 1 16 ? -13.413 -7.531 -7.824 1.00 11.76 16 PHE D O 1
ATOM 1553 N N . THR D 1 17 ? -13.495 -7.347 -10.022 1.00 11.55 17 THR D N 1
ATOM 1554 C CA A THR D 1 17 ? -12.722 -8.554 -10.310 0.60 15.07 17 THR D CA 1
ATOM 1555 C CA B THR D 1 17 ? -12.728 -8.565 -10.348 0.40 15.22 17 THR D CA 1
ATOM 1556 C C . THR D 1 17 ? -11.454 -8.325 -11.178 1.00 15.18 17 THR D C 1
ATOM 1557 O O . THR D 1 17 ? -11.400 -7.546 -12.166 1.00 18.35 17 THR D O 1
ATOM 1564 N N . ALA D 1 18 ? -10.345 -8.915 -10.697 1.00 13.34 18 ALA D N 1
ATOM 1565 C CA . ALA D 1 18 ? -9.135 -8.616 -11.388 1.00 17.07 18 ALA D CA 1
ATOM 1566 C C . ALA D 1 18 ? -8.214 -9.778 -11.414 1.00 13.12 18 ALA D C 1
ATOM 1567 O O . ALA D 1 18 ? -8.066 -10.465 -10.458 1.00 18.40 18 ALA D O 1
ATOM 1569 N N . GLU D 1 19 ? -7.528 -9.945 -12.482 1.00 14.53 19 GLU D N 1
ATOM 1570 C CA . GLU D 1 19 ? -6.439 -10.841 -12.476 1.00 12.70 19 GLU D CA 1
ATOM 1571 C C . GLU D 1 19 ? -5.062 -10.318 -11.936 1.00 12.87 19 GLU D C 1
ATOM 1572 O O . GLU D 1 19 ? -4.585 -9.201 -12.181 1.00 16.31 19 GLU D O 1
ATOM 1578 N N . ALA D 1 20 ? -4.372 -11.204 -11.223 1.00 16.81 20 ALA D N 1
ATOM 1579 C CA . ALA D 1 20 ? -2.983 -10.862 -10.695 1.00 16.51 20 ALA D CA 1
ATOM 1580 C C . ALA D 1 20 ? -2.161 -12.110 -10.532 1.00 15.57 20 ALA D C 1
ATOM 1581 O O . ALA D 1 20 ? -2.743 -13.064 -10.202 1.00 16.59 20 ALA D O 1
ATOM 1583 N N . GLU D 1 21 ? -0.811 -12.023 -10.524 1.00 13.94 21 GLU D N 1
ATOM 1584 C CA . GLU D 1 21 ? -0.033 -13.298 -10.349 1.00 17.24 21 GLU D CA 1
ATOM 1585 C C . GLU D 1 21 ? -0.151 -13.908 -8.966 1.00 14.67 21 GLU D C 1
ATOM 1586 O O . GLU D 1 21 ? 0.127 -15.065 -8.817 1.00 13.78 21 GLU D O 1
ATOM 1592 N N . ASP D 1 22 ? -0.548 -13.129 -7.972 1.00 11.42 22 ASP D N 1
ATOM 1593 C CA . ASP D 1 22 ? -0.588 -13.671 -6.617 1.00 12.04 22 ASP D CA 1
ATOM 1594 C C . ASP D 1 22 ? -1.504 -12.740 -5.802 1.00 10.86 22 ASP D C 1
ATOM 1595 O O . ASP D 1 22 ? -1.877 -11.683 -6.303 1.00 10.60 22 ASP D O 1
ATOM 1600 N N . ALA D 1 23 ? -1.773 -13.145 -4.552 1.00 9.08 23 ALA D N 1
ATOM 1601 C CA . ALA D 1 23 ? -2.727 -12.335 -3.750 1.00 9.96 23 ALA D CA 1
ATOM 1602 C C . ALA D 1 23 ? -2.039 -11.041 -3.258 1.00 9.90 23 ALA D C 1
ATOM 1603 O O . ALA D 1 23 ? -2.681 -10.024 -3.105 1.00 12.64 23 ALA D O 1
ATOM 1605 N N . ALA D 1 24 ? -0.729 -11.096 -3.096 1.00 11.24 24 ALA D N 1
ATOM 1606 C CA . ALA D 1 24 ? 0.017 -9.858 -2.775 1.00 10.50 24 ALA D CA 1
ATOM 1607 C C . ALA D 1 24 ? -0.212 -8.790 -3.845 1.00 11.51 24 ALA D C 1
ATOM 1608 O O . ALA D 1 24 ? -0.486 -7.582 -3.578 1.00 13.00 24 ALA D O 1
ATOM 1610 N N . LEU D 1 25 ? -0.036 -9.242 -5.080 1.00 10.97 25 LEU D N 1
ATOM 1611 C CA . LEU D 1 25 ? -0.158 -8.294 -6.254 1.00 11.81 25 LEU D CA 1
ATOM 1612 C C . LEU D 1 25 ? -1.616 -7.738 -6.401 1.00 10.20 25 LEU D C 1
ATOM 1613 O O . LEU D 1 25 ? -1.890 -6.527 -6.606 1.00 14.26 25 LEU D O 1
ATOM 1618 N N . ALA D 1 26 ? -2.470 -8.663 -6.117 1.00 10.39 26 ALA D N 1
ATOM 1619 C CA . ALA D 1 26 ? -3.887 -8.345 -6.150 1.00 11.33 26 ALA D CA 1
ATOM 1620 C C . ALA D 1 26 ? -4.197 -7.275 -5.132 1.00 8.68 26 ALA D C 1
ATOM 1621 O O . ALA D 1 26 ? -4.949 -6.328 -5.343 1.00 10.96 26 ALA D O 1
ATOM 1623 N N . GLU D 1 27 ? -3.635 -7.442 -3.944 1.00 9.84 27 GLU D N 1
ATOM 1624 C CA . GLU D 1 27 ? -3.883 -6.522 -2.812 1.00 9.88 27 GLU D CA 1
ATOM 1625 C C . GLU D 1 27 ? -3.466 -5.099 -3.238 1.00 10.99 27 GLU D C 1
ATOM 1626 O O . GLU D 1 27 ? -4.164 -4.156 -3.005 1.00 10.52 27 GLU D O 1
ATOM 1632 N N . TYR D 1 28 ? -2.312 -5.013 -3.908 1.00 13.65 28 TYR D N 1
ATOM 1633 C CA . TYR D 1 28 ? -1.793 -3.743 -4.319 1.00 14.11 28 TYR D CA 1
ATOM 1634 C C . TYR D 1 28 ? -2.802 -3.090 -5.323 1.00 11.32 28 TYR D C 1
ATOM 1635 O O . TYR D 1 28 ? -3.129 -1.926 -5.186 1.00 14.80 28 TYR D O 1
ATOM 1644 N N . ILE D 1 29 ? -3.335 -3.945 -6.205 1.00 12.78 29 ILE D N 1
ATOM 1645 C CA . ILE D 1 29 ? -4.176 -3.387 -7.264 1.00 11.91 29 ILE D CA 1
ATOM 1646 C C . ILE D 1 29 ? -5.481 -2.885 -6.669 1.00 10.85 29 ILE D C 1
ATOM 1647 O O . ILE D 1 29 ? -5.953 -1.898 -6.998 1.00 11.78 29 ILE D O 1
ATOM 1652 N N . PHE D 1 30 ? -5.993 -3.719 -5.724 1.00 10.35 30 PHE D N 1
ATOM 1653 C CA . PHE D 1 30 ? -7.340 -3.402 -5.128 1.00 9.63 30 PHE D CA 1
ATOM 1654 C C . PHE D 1 30 ? -7.203 -2.170 -4.219 1.00 9.07 30 PHE D C 1
ATOM 1655 O O . PHE D 1 30 ? -8.095 -1.398 -4.184 1.00 10.92 30 PHE D O 1
ATOM 1663 N N . ARG D 1 31 ? -6.075 -2.063 -3.460 1.00 9.14 31 ARG D N 1
ATOM 1664 C CA . ARG D 1 31 ? -5.855 -0.805 -2.702 1.00 12.88 31 ARG D CA 1
ATOM 1665 C C . ARG D 1 31 ? -5.909 0.415 -3.630 1.00 11.52 31 ARG D C 1
ATOM 1666 O O . ARG D 1 31 ? -6.687 1.380 -3.413 1.00 12.35 31 ARG D O 1
ATOM 1674 N N . HIS D 1 32 ? -5.334 0.300 -4.821 1.00 13.00 32 HIS D N 1
ATOM 1675 C CA . HIS D 1 32 ? -5.504 1.350 -5.884 1.00 15.49 32 HIS D CA 1
ATOM 1676 C C . HIS D 1 32 ? -6.947 1.576 -6.353 1.00 12.98 32 HIS D C 1
ATOM 1677 O O . HIS D 1 32 ? -7.400 2.691 -6.643 1.00 14.76 32 HIS D O 1
ATOM 1684 N N . LEU D 1 33 ? -7.632 0.529 -6.742 1.00 14.46 33 LEU D N 1
ATOM 1685 C CA . LEU D 1 33 ? -8.942 0.682 -7.324 1.00 13.78 33 LEU D CA 1
ATOM 1686 C C . LEU D 1 33 ? -9.938 1.270 -6.242 1.00 13.62 33 LEU D C 1
ATOM 1687 O O . LEU D 1 33 ? -10.838 2.128 -6.568 1.00 14.08 33 LEU D O 1
ATOM 1692 N N . ALA D 1 34 ? -9.725 0.918 -4.993 1.00 13.85 34 ALA D N 1
ATOM 1693 C CA . ALA D 1 34 ? -10.587 1.424 -3.876 1.00 12.51 34 ALA D CA 1
ATOM 1694 C C . ALA D 1 34 ? -10.335 2.944 -3.697 1.00 13.82 34 ALA D C 1
ATOM 1695 O O . ALA D 1 34 ? -11.295 3.661 -3.345 1.00 16.79 34 ALA D O 1
ATOM 1697 N N . LYS D 1 35 ? -9.045 3.288 -3.849 1.00 13.18 35 LYS D N 1
ATOM 1698 C CA A LYS D 1 35 ? -8.599 4.681 -3.701 0.70 13.24 35 LYS D CA 1
ATOM 1699 C CA B LYS D 1 35 ? -8.577 4.701 -3.693 0.30 12.93 35 LYS D CA 1
ATOM 1700 C C . LYS D 1 35 ? -9.297 5.599 -4.696 1.00 12.91 35 LYS D C 1
ATOM 1701 O O . LYS D 1 35 ? -9.692 6.780 -4.344 1.00 14.36 35 LYS D O 1
ATOM 1712 N N . HIS D 1 36 ? -9.590 5.090 -5.895 1.00 12.04 36 HIS D N 1
ATOM 1713 C CA A HIS D 1 36 ? -10.426 5.866 -6.845 0.70 13.41 36 HIS D CA 1
ATOM 1714 C CA B HIS D 1 36 ? -10.396 5.848 -6.847 0.30 13.57 36 HIS D CA 1
ATOM 1715 C C . HIS D 1 36 ? -11.841 6.184 -6.324 1.00 16.43 36 HIS D C 1
ATOM 1716 O O . HIS D 1 36 ? -12.367 7.246 -6.697 1.00 14.52 36 HIS D O 1
ATOM 1729 N N . GLN D 1 37 ? -12.474 5.178 -5.561 1.00 11.23 37 GLN D N 1
ATOM 1730 C CA . GLN D 1 37 ? -13.796 5.352 -5.016 1.00 13.89 37 GLN D CA 1
ATOM 1731 C C . GLN D 1 37 ? -13.717 6.071 -3.724 1.00 10.68 37 GLN D C 1
ATOM 1732 O O . GLN D 1 37 ? -14.764 6.392 -3.216 1.00 13.96 37 GLN D O 1
ATOM 1738 N N . GLY D 1 38 ? -12.504 6.183 -3.104 1.00 10.33 38 GLY D N 1
ATOM 1739 C CA . GLY D 1 38 ? -12.437 6.776 -1.760 1.00 11.45 38 GLY D CA 1
ATOM 1740 C C . GLY D 1 38 ? -13.076 5.906 -0.707 1.00 11.77 38 GLY D C 1
ATOM 1741 O O . GLY D 1 38 ? -13.475 6.379 0.318 1.00 11.87 38 GLY D O 1
ATOM 1742 N N . VAL D 1 39 ? -13.025 4.587 -0.948 1.00 12.90 39 VAL D N 1
ATOM 1743 C CA . VAL D 1 39 ? -13.394 3.616 0.100 1.00 13.83 39 VAL D CA 1
ATOM 1744 C C . VAL D 1 39 ? -12.248 2.988 0.813 1.00 12.70 39 VAL D C 1
ATOM 1745 O O . VAL D 1 39 ? -11.282 2.411 0.220 1.00 16.53 39 VAL D O 1
ATOM 1749 N N . ASP D 1 40 ? -12.316 3.127 2.139 1.00 11.43 40 ASP D N 1
ATOM 1750 C CA . ASP D 1 40 ? -11.303 2.506 2.986 1.00 12.14 40 ASP D CA 1
ATOM 1751 C C . ASP D 1 40 ? -11.971 2.106 4.359 1.00 14.53 40 ASP D C 1
ATOM 1752 O O . ASP D 1 40 ? -13.156 2.301 4.575 1.00 16.08 40 ASP D O 1
ATOM 1757 N N . GLY D 1 41 ? -11.209 1.288 5.113 1.00 12.10 41 GLY D N 1
ATOM 1758 C CA . GLY D 1 41 ? -11.666 0.781 6.341 1.00 12.19 41 GLY D CA 1
ATOM 1759 C C . GLY D 1 41 ? -10.941 -0.531 6.709 1.00 14.63 41 GLY D C 1
ATOM 1760 O O . GLY D 1 41 ? -9.710 -0.631 6.524 1.00 15.02 41 GLY D O 1
ATOM 1761 N N . GLU D 1 42 ? -11.686 -1.503 7.263 1.00 15.61 42 GLU D N 1
ATOM 1762 C CA . GLU D 1 42 ? -10.971 -2.745 7.641 1.00 14.48 42 GLU D CA 1
ATOM 1763 C C . GLU D 1 42 ? -10.863 -3.667 6.386 1.00 11.30 42 GLU D C 1
ATOM 1764 O O . GLU D 1 42 ? -11.851 -3.941 5.680 1.00 14.89 42 GLU D O 1
ATOM 1770 N N . TRP D 1 43 ? -9.637 -4.118 6.181 1.00 11.32 43 TRP D N 1
ATOM 1771 C CA . TRP D 1 43 ? -9.360 -5.076 5.011 1.00 10.48 43 TRP D CA 1
ATOM 1772 C C . TRP D 1 43 ? -9.211 -6.459 5.447 1.00 12.38 43 TRP D C 1
ATOM 1773 O O . TRP D 1 43 ? -8.262 -6.724 6.314 1.00 14.95 43 TRP D O 1
ATOM 1784 N N . THR D 1 44 ? -10.036 -7.307 4.878 1.00 8.44 44 THR D N 1
ATOM 1785 C CA A THR D 1 44 ? -9.973 -8.737 5.130 0.80 9.85 44 THR D CA 1
ATOM 1786 C CA B THR D 1 44 ? -10.002 -8.751 5.109 0.20 9.66 44 THR D CA 1
ATOM 1787 C C . THR D 1 44 ? -9.767 -9.519 3.818 1.00 10.53 44 THR D C 1
ATOM 1788 O O . THR D 1 44 ? -9.903 -8.971 2.720 1.00 9.52 44 THR D O 1
ATOM 1795 N N . TYR D 1 45 ? -9.437 -10.814 3.975 1.00 8.57 45 TYR D N 1
ATOM 1796 C CA . TYR D 1 45 ? -9.135 -11.698 2.779 1.00 7.47 45 TYR D CA 1
ATOM 1797 C C . TYR D 1 45 ? -9.641 -13.077 3.057 1.00 9.01 45 TYR D C 1
ATOM 1798 O O . TYR D 1 45 ? -9.218 -13.663 4.046 1.00 11.53 45 TYR D O 1
ATOM 1807 N N . ASP D 1 46 ? -10.387 -13.629 2.111 1.00 10.24 46 ASP D N 1
ATOM 1808 C CA . ASP D 1 46 ? -10.871 -15.046 2.119 1.00 11.64 46 ASP D CA 1
ATOM 1809 C C . ASP D 1 46 ? -10.023 -15.815 1.128 1.00 10.35 46 ASP D C 1
ATOM 1810 O O . ASP D 1 46 ? -10.276 -15.688 -0.121 1.00 11.97 46 ASP D O 1
ATOM 1815 N N . ASP D 1 47 ? -9.083 -16.614 1.620 1.00 10.52 47 ASP D N 1
ATOM 1816 C CA . ASP D 1 47 ? -8.290 -17.355 0.692 1.00 10.83 47 ASP D CA 1
ATOM 1817 C C . ASP D 1 47 ? -8.978 -18.369 -0.169 1.00 14.87 47 ASP D C 1
ATOM 1818 O O . ASP D 1 47 ? -8.477 -18.531 -1.276 1.00 16.51 47 ASP D O 1
ATOM 1823 N N . ALA D 1 48 ? -10.125 -18.896 0.228 1.00 11.22 48 ALA D N 1
ATOM 1824 C CA . ALA D 1 48 ? -10.796 -19.991 -0.482 1.00 14.35 48 ALA D CA 1
ATOM 1825 C C . ALA D 1 48 ? -11.700 -19.374 -1.631 1.00 15.65 48 ALA D C 1
ATOM 1826 O O . ALA D 1 48 ? -12.006 -20.058 -2.545 1.00 18.81 48 ALA D O 1
ATOM 1828 N N . THR D 1 49 ? -12.043 -18.080 -1.573 1.00 11.17 49 THR D N 1
ATOM 1829 C CA . THR D 1 49 ? -12.698 -17.443 -2.736 1.00 12.95 49 THR D CA 1
ATOM 1830 C C . THR D 1 49 ? -11.847 -16.383 -3.371 1.00 12.48 49 THR D C 1
ATOM 1831 O O . THR D 1 49 ? -12.380 -15.747 -4.277 1.00 14.01 49 THR D O 1
ATOM 1835 N N . LYS D 1 50 ? -10.634 -16.182 -2.939 1.00 11.99 50 LYS D N 1
ATOM 1836 C CA . LYS D 1 50 ? -9.723 -15.222 -3.604 1.00 12.93 50 LYS D CA 1
ATOM 1837 C C . LYS D 1 50 ? -10.471 -13.841 -3.526 1.00 9.93 50 LYS D C 1
ATOM 1838 O O . LYS D 1 50 ? -10.362 -13.084 -4.447 1.00 12.11 50 LYS D O 1
ATOM 1844 N N . THR D 1 51 ? -11.031 -13.537 -2.336 1.00 8.92 51 THR D N 1
ATOM 1845 C CA . THR D 1 51 ? -11.932 -12.331 -2.251 1.00 9.13 51 THR D CA 1
ATOM 1846 C C . THR D 1 51 ? -11.428 -11.508 -1.060 1.00 7.63 51 THR D C 1
ATOM 1847 O O . THR D 1 51 ? -11.401 -12.018 0.088 1.00 9.00 51 THR D O 1
ATOM 1851 N N . PHE D 1 52 ? -10.963 -10.312 -1.403 1.00 6.50 52 PHE D N 1
ATOM 1852 C CA . PHE D 1 52 ? -10.753 -9.261 -0.430 1.00 6.21 52 PHE D CA 1
ATOM 1853 C C . PHE D 1 52 ? -12.047 -8.552 -0.118 1.00 6.29 52 PHE D C 1
ATOM 1854 O O . PHE D 1 52 ? -12.917 -8.384 -1.002 1.00 8.50 52 PHE D O 1
ATOM 1862 N N . THR D 1 53 ? -12.172 -8.020 1.130 1.00 7.37 53 THR D N 1
ATOM 1863 C CA . THR D 1 53 ? -13.319 -7.091 1.507 1.00 7.74 53 THR D CA 1
ATOM 1864 C C . THR D 1 53 ? -12.694 -5.895 2.200 1.00 8.22 53 THR D C 1
ATOM 1865 O O . THR D 1 53 ? -11.791 -6.020 3.010 1.00 10.07 53 THR D O 1
ATOM 1869 N N . VAL D 1 54 ? -13.217 -4.701 1.807 1.00 8.82 54 VAL D N 1
ATOM 1870 C CA . VAL D 1 54 ? -12.916 -3.465 2.497 1.00 10.85 54 VAL D CA 1
ATOM 1871 C C . VAL D 1 54 ? -14.223 -3.001 3.090 1.00 11.69 54 VAL D C 1
ATOM 1872 O O . VAL D 1 54 ? -15.178 -2.819 2.339 1.00 12.91 54 VAL D O 1
ATOM 1876 N N . THR D 1 55 ? -14.205 -2.819 4.431 1.00 13.00 55 THR D N 1
ATOM 1877 C CA . THR D 1 55 ? -15.417 -2.496 5.088 1.00 16.17 55 THR D CA 1
ATOM 1878 C C . THR D 1 55 ? -15.268 -1.147 5.863 1.00 14.71 55 THR D C 1
ATOM 1879 O O . THR D 1 55 ? -14.329 -0.998 6.755 1.00 16.06 55 THR D O 1
ATOM 1883 N N . GLU D 1 56 ? -16.109 -0.146 5.408 1.00 18.70 56 GLU D N 1
ATOM 1884 C CA . GLU D 1 56 ? -16.298 1.052 6.106 1.00 19.78 56 GLU D CA 1
ATOM 1885 C C . GLU D 1 56 ? -16.883 0.673 7.471 1.00 29.42 56 GLU D C 1
ATOM 1886 O O . GLU D 1 56 ? -17.960 0.176 7.544 1.00 25.37 56 GLU D O 1
#

CATH classification: 3.10.20.10

Secondary structure (DSSP, 8-state):
-EEEEEEE-SS-EEEEEEE-SSHHHHHHHHHHHHHHHT--SEEEEETTTTEEEEE-/-EEEEEEE-SS-EEEEEEE-SSHHHHHHHHHHHHHHHT--SEEEEETTTTEEEEE-/-EEEEEEE-SS-EEEEEEE-SSHHHHHHHHHHHHHHHT--SEEEEETTTTEEEEE-/-EEEEEEE-SS-EEEEEEE-SSHHHHHHHHHHHHHHHT--SEEEEETTTTEEEEE-

B-factor: mean 18.04, std 9.07, range [6.21, 62.93]

InterPro domains:
  IPR000724 IgG-binding B [PF01378] (302-358)
  IPR000724 IgG-binding B [PF01378] (372-428)
  IPR000724 IgG-binding B [PF01378] (442-499)
  IPR005877 YSIRK Gram-positive signal peptide [TIGR01168] (1-31)
  IPR009063 Immunoglobulin/albumin-binding domain superfamily [SSF46997] (95-148)
  IPR009063 Immunoglobulin/albumin-binding domain superfamily [SSF46997] (161-223)
  IPR009063 Immunoglobulin/albumin-binding domain superfamily [SSF46997] (236-299)
  IPR019931 LPXTG cell wall anchor motif [PF00746] (552-592)
  IPR019931 LPXTG cell wall anchor motif [PS50847] (559-593)
  IPR019950 M protein-type anchor motif [PR00015] (553-568)
  IPR019950 M protein-type anchor motif [PR00015] (569-589)
  IPR035152 GA-like domain [PF17573] (100-143)
  IPR035152 GA-lik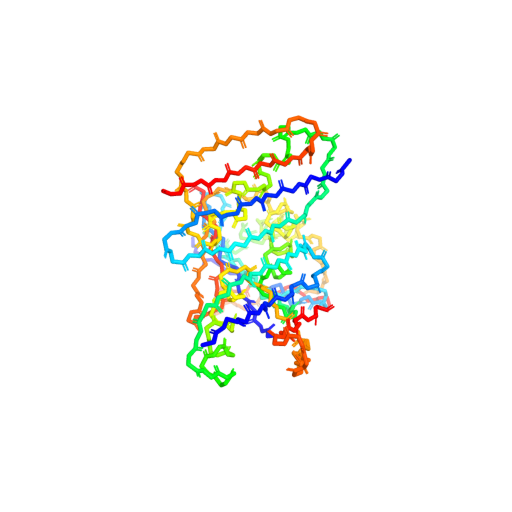e domain [PF17573] (174-218)
  IPR035152 GA-like domain [PF17573] (249-295)